Protein AF-0000000086744923 (afdb_homodimer)

Secondary structure (DSSP, 8-state):
--TTHHHHHHHHHHHHHHHHHS-HHHHHHHHHHHHHHHHHH---TTT-TT-SHHHHHHHHHHHHHHHTTS--THHHHHHHHHHHHHHHHTT--EEEEEEEEEETTEEEEEEEEEEEEETTEEEEE-GGG---TTPEEEEEE-HHHHHHHHHHH-/--TTHHHHHHHHHHHHHHHHHS-HHHHHHHHHHHHHHHHHH---GGG-TT-SHHHHHHHHHHHHHHHGGG--THHHHHHHHHHHHHHHHTT--EEEEEEEEEETTEEEEEEEEEEEEETTEEEEE-GGG---TTPEEEEEE-HHHHHHHHHHH-

Nearest PDB structures (foldseek):
  3isr-assembly1_B  TM=6.456E-01  e=2.181E-01  Cytophaga hutchinsonii ATCC 33406
  7zcw-assembly1_C  TM=5.290E-01  e=2.880E-01  Homo sapiens
  6j8o-assembly1_B  TM=5.051E-01  e=2.577E-01  Homo sapiens
  8p19-assembly1_A  TM=3.754E-01  e=3.524E+00  Homo sapiens
  8iq9-assembly1_B  TM=2.848E-01  e=4.402E+00  Klebsiella phage VLC6

Foldseek 3Di:
DPPCLVVLQVQLVVLLVLVVVDPLLVSLLVVLVVCVVCLVVDQCLVVDPPLDLVVLLVSLVSQCVVCVVPNPLSSQSSSQSSSCVVCSSNPWWKKKWWWWADDPNDIRIGIWIWTPHDPPDTDIRGRPPDDCPGTDTDDIDTSVVSNVVVVVVD/DPPCLVVLQVQLVVLLVLVVVDPLLVSLLVVLVVCVVCLVVDQCLVVDPPLDLVVLLVSLVSQCVVCVVPNDLSSQSSSQSSSCVVCSSNPWWKKKWWWWADDPNDIRIGIWMWTPHDPPDTDIRGRPPDDCVGTDTDDIDTSVVSNVVVVVVD

InterPro domains:
  IPR032708 Microcin J25-processing protein McjB, C-terminal [PF13471] (48-119)
  IPR053521 Microcin J25-processing enzyme [NF033537] (55-117)

Radius of gyration: 19.86 Å; Cα contacts (8 Å, |Δi|>4): 449; chains: 2; bounding box: 43×62×48 Å

pLDDT: mean 86.99, std 13.65, range [45.12, 98.19]

Sequence (308 aa):
MKSNNAYIFLIHSLVRAILLEKPIKDAYLSIFKSIYPCTVRWNFSDATKHIDQSYFQEICDFIYQADSSEITSASCYSASIVVQLLASLHGIPSDMVIGIKKQDEKIVGHAWIELCSNKFKTKIINPGHVDLSGYSPLQRMNPDTAISEWATSIMKSNNAYIFLIHSLVRAILLEKPIKDAYLSIFKSIYPCTVRWNFSDATKHIDQSYFQEICDFIYQADSSEITSASCYSASIVVQLLASLHGIPSDMVIGIKKQDEKIVGHAWIELCSNKFKTKIINPGHVDLSGYSPLQRMNPDTAISEWATSI

Organism: NCBI:txid471575

Solvent-accessible surface area (backbone atoms only — not comparable to full-atom values): 17067 Å² total; per-residue (Å²): 124,65,88,56,48,68,55,50,51,50,43,38,25,52,46,43,46,44,47,74,75,35,59,67,71,58,27,51,44,50,54,49,60,40,44,50,77,44,49,74,69,44,75,44,50,77,66,46,94,64,76,45,70,68,46,47,38,48,51,20,49,50,51,46,62,72,38,47,91,58,76,53,84,65,49,25,52,31,35,35,51,50,45,50,52,55,30,48,43,42,72,42,52,52,33,39,36,35,24,39,28,82,51,98,93,35,80,46,75,48,30,29,30,38,34,54,74,51,104,80,51,76,45,75,38,53,42,81,68,62,77,64,78,72,47,42,78,73,46,75,47,36,68,67,59,50,51,51,57,50,62,69,69,104,126,63,89,55,48,67,54,51,51,48,43,39,25,52,46,42,45,46,47,73,76,34,59,66,70,60,27,51,42,51,55,49,59,41,43,49,78,44,48,73,71,42,76,44,49,76,63,45,94,66,77,46,70,68,46,47,39,49,51,20,50,49,51,49,61,73,37,45,91,60,72,51,83,64,51,25,51,31,36,35,50,49,44,49,52,54,31,48,43,43,71,43,52,54,34,40,36,34,23,38,28,84,52,98,92,37,80,44,72,48,31,29,31,39,33,55,76,52,103,82,52,78,46,75,38,55,42,82,68,63,77,64,77,72,47,41,80,74,46,76,47,36,66,68,58,50,49,52,56,50,61,69,70,104

Structure (mmCIF, N/CA/C/O backbone):
data_AF-0000000086744923-model_v1
#
loop_
_entity.id
_entity.type
_entity.pdbx_description
1 polymer 'Microcin J25-processing protein McjB C-terminal domain-containing protein'
#
loop_
_atom_site.group_PDB
_atom_site.id
_atom_site.type_symbol
_atom_site.label_atom_id
_atom_site.label_alt_id
_atom_site.label_comp_id
_atom_site.label_asym_id
_atom_site.label_entity_id
_atom_site.label_seq_id
_atom_site.pdbx_PDB_ins_code
_atom_site.Cartn_x
_atom_site.Cartn_y
_atom_site.Cartn_z
_atom_site.occupancy
_atom_site.B_iso_or_equiv
_atom_site.auth_seq_id
_atom_site.auth_comp_id
_atom_site.auth_asym_id
_atom_site.auth_atom_id
_atom_site.pdbx_PDB_model_num
ATOM 1 N N . MET A 1 1 ? -7.312 10.953 -16.375 1 46.59 1 MET A N 1
ATOM 2 C CA . MET A 1 1 ? -6.738 10.461 -15.117 1 46.59 1 MET A CA 1
ATOM 3 C C . MET A 1 1 ? -5.219 10.406 -15.203 1 46.59 1 MET A C 1
ATOM 5 O O . MET A 1 1 ? -4.664 10 -16.234 1 46.59 1 MET A O 1
ATOM 9 N N . LYS A 1 2 ? -4.59 11.133 -14.172 1 64.31 2 LYS A N 1
ATOM 10 C CA . LYS A 1 2 ? -3.131 11.203 -14.203 1 64.31 2 LYS A CA 1
ATOM 11 C C . LYS A 1 2 ? -2.506 9.82 -14.109 1 64.31 2 LYS A C 1
ATOM 13 O O . LYS A 1 2 ? -3.096 8.898 -13.531 1 64.31 2 LYS A O 1
ATOM 18 N N . SER A 1 3 ? -1.443 9.672 -14.797 1 70.75 3 SER A N 1
ATOM 19 C CA . SER A 1 3 ? -0.707 8.422 -14.977 1 70.75 3 SER A CA 1
ATOM 20 C C . SER A 1 3 ? -0.43 7.746 -13.641 1 70.75 3 SER A C 1
ATOM 22 O O . SER A 1 3 ? -0.372 6.52 -13.555 1 70.75 3 SER A O 1
ATOM 24 N N . ASN A 1 4 ? -0.646 8.5 -12.469 1 88.12 4 ASN A N 1
ATOM 25 C CA . ASN A 1 4 ? -0.238 7.914 -11.195 1 88.12 4 ASN A CA 1
ATOM 26 C C . ASN A 1 4 ? -1.441 7.598 -10.312 1 88.12 4 ASN A C 1
ATOM 28 O O . ASN A 1 4 ? -1.283 7.098 -9.203 1 88.12 4 ASN A O 1
ATOM 32 N N . ASN A 1 5 ? -2.613 7.762 -10.836 1 88.5 5 ASN A N 1
ATOM 33 C CA . ASN A 1 5 ? -3.814 7.656 -10.008 1 88.5 5 ASN A CA 1
ATOM 34 C C . ASN A 1 5 ? -4.043 6.223 -9.531 1 88.5 5 ASN A C 1
ATOM 36 O O . ASN A 1 5 ? -4.449 6.004 -8.391 1 88.5 5 ASN A O 1
ATOM 40 N N . ALA A 1 6 ? -3.766 5.316 -10.406 1 89.25 6 ALA A N 1
ATOM 41 C CA . ALA A 1 6 ? -3.957 3.916 -10.023 1 89.25 6 ALA A CA 1
ATOM 42 C C . ALA A 1 6 ? -3.053 3.537 -8.859 1 89.25 6 ALA A C 1
ATOM 44 O O . ALA A 1 6 ? -3.49 2.861 -7.922 1 89.25 6 ALA A O 1
ATOM 45 N N . TYR A 1 7 ? -1.824 4.008 -8.891 1 92.62 7 TYR A N 1
ATOM 46 C CA . TYR A 1 7 ? -0.875 3.707 -7.824 1 92.62 7 TYR A CA 1
ATOM 47 C C . TYR A 1 7 ? -1.284 4.383 -6.523 1 92.62 7 TYR A C 1
ATOM 49 O O . TYR A 1 7 ? -1.226 3.773 -5.453 1 92.62 7 TYR A O 1
ATOM 57 N N . ILE A 1 8 ? -1.681 5.609 -6.652 1 92.88 8 ILE A N 1
ATOM 58 C CA . ILE A 1 8 ? -2.109 6.359 -5.477 1 92.88 8 ILE A CA 1
ATOM 59 C C . ILE A 1 8 ? -3.32 5.68 -4.844 1 92.88 8 ILE A C 1
ATOM 61 O O . ILE A 1 8 ? -3.41 5.574 -3.617 1 92.88 8 ILE A O 1
ATOM 65 N N . PHE A 1 9 ? -4.191 5.27 -5.652 1 92.12 9 PHE A N 1
ATOM 66 C CA . PHE A 1 9 ? -5.375 4.566 -5.164 1 92.12 9 PHE A CA 1
ATOM 67 C C . PHE A 1 9 ? -4.98 3.312 -4.395 1 92.12 9 PHE A C 1
ATOM 69 O O . PHE A 1 9 ? -5.52 3.043 -3.32 1 92.12 9 PHE A O 1
ATOM 76 N N . LEU A 1 10 ? -4.047 2.557 -4.934 1 94.19 10 LEU A N 1
ATOM 77 C CA . LEU A 1 10 ? -3.609 1.334 -4.27 1 94.19 10 LEU A CA 1
ATOM 78 C C . LEU A 1 10 ? -2.949 1.647 -2.932 1 94.19 10 LEU A C 1
ATOM 80 O O . LEU A 1 10 ? -3.236 0.996 -1.926 1 94.19 10 LEU A O 1
ATOM 84 N N . ILE A 1 11 ? -2.096 2.639 -2.922 1 96.12 11 ILE A N 1
ATOM 85 C CA . ILE A 1 11 ? -1.426 3.018 -1.684 1 96.12 11 ILE A CA 1
ATOM 86 C C . ILE A 1 11 ? -2.463 3.453 -0.649 1 96.12 11 ILE A C 1
ATOM 88 O O . ILE A 1 11 ? -2.42 3.018 0.503 1 96.12 11 ILE A O 1
ATOM 92 N N . HIS A 1 12 ? -3.43 4.25 -1.076 1 94.56 12 HIS A N 1
ATOM 93 C CA . HIS A 1 12 ? -4.512 4.707 -0.212 1 94.56 12 HIS A CA 1
ATOM 94 C C . HIS A 1 12 ? -5.293 3.531 0.363 1 94.56 12 HIS A C 1
ATOM 96 O O . HIS A 1 12 ? -5.551 3.48 1.568 1 94.56 12 HIS A O 1
ATOM 102 N N . SER A 1 13 ? -5.609 2.604 -0.458 1 93.56 13 SER A N 1
ATOM 103 C CA . SER A 1 13 ? -6.418 1.458 -0.047 1 93.56 13 SER A CA 1
ATOM 104 C C . SER A 1 13 ? -5.668 0.587 0.957 1 93.56 13 SER A C 1
ATOM 106 O O . SER A 1 13 ? -6.25 0.12 1.938 1 93.56 13 SER A O 1
ATOM 108 N N . LEU A 1 14 ? -4.395 0.398 0.678 1 95.88 14 LEU A N 1
ATOM 109 C CA . LEU A 1 14 ? -3.594 -0.419 1.581 1 95.88 14 LEU A CA 1
ATOM 110 C C . LEU A 1 14 ? -3.404 0.278 2.924 1 95.88 14 LEU A C 1
ATOM 112 O O . LEU A 1 14 ? -3.477 -0.361 3.975 1 95.88 14 LEU A O 1
ATOM 116 N N . VAL A 1 15 ? -3.182 1.569 2.908 1 96.62 15 VAL A N 1
ATOM 117 C CA . VAL A 1 15 ? -3.078 2.35 4.137 1 96.62 15 VAL A CA 1
ATOM 118 C C . VAL A 1 15 ? -4.383 2.25 4.926 1 96.62 15 VAL A C 1
ATOM 120 O O . VAL A 1 15 ? -4.367 2.016 6.133 1 96.62 15 VAL A O 1
ATOM 123 N N . ARG A 1 16 ? -5.465 2.352 4.262 1 93.19 16 ARG A N 1
ATOM 124 C CA . ARG A 1 16 ? -6.762 2.244 4.918 1 93.19 16 ARG A CA 1
ATOM 125 C C . ARG A 1 16 ? -6.945 0.87 5.555 1 93.19 16 ARG A C 1
ATOM 127 O O . ARG A 1 16 ? -7.488 0.756 6.652 1 93.19 16 ARG A O 1
ATOM 134 N N . ALA A 1 17 ? -6.52 -0.108 4.863 1 94.19 17 ALA A N 1
ATOM 135 C CA . ALA A 1 17 ? -6.637 -1.464 5.395 1 94.19 17 ALA A CA 1
ATOM 136 C C . ALA A 1 17 ? -5.879 -1.602 6.711 1 94.19 17 ALA A C 1
ATOM 138 O O . ALA A 1 17 ? -6.363 -2.242 7.648 1 94.19 17 ALA A O 1
ATOM 139 N N . ILE A 1 18 ? -4.711 -1.021 6.773 1 96.38 18 ILE A N 1
ATOM 140 C CA . ILE A 1 18 ? -3.893 -1.093 7.98 1 96.38 18 ILE A CA 1
ATOM 141 C C . ILE A 1 18 ? -4.535 -0.265 9.086 1 96.38 18 ILE A C 1
ATOM 143 O O . ILE A 1 18 ? -4.613 -0.708 10.234 1 96.38 18 ILE A O 1
ATOM 147 N N . LEU A 1 19 ? -5.074 0.893 8.75 1 94.81 19 LEU A N 1
ATOM 148 C CA . LEU A 1 19 ? -5.691 1.795 9.719 1 94.81 19 LEU A CA 1
ATOM 149 C C . LEU A 1 19 ? -6.949 1.177 10.32 1 94.81 19 LEU A C 1
ATOM 151 O O . LEU A 1 19 ? -7.293 1.444 11.469 1 94.81 19 LEU A O 1
ATOM 155 N N . LEU A 1 20 ? -7.598 0.35 9.57 1 93 20 LEU A N 1
ATOM 156 C CA . LEU A 1 20 ? -8.844 -0.255 10.023 1 93 20 LEU A CA 1
ATOM 157 C C . LEU A 1 20 ? -8.578 -1.354 11.047 1 93 20 LEU A C 1
ATOM 159 O O . LEU A 1 20 ? -9.453 -1.695 11.844 1 93 20 LEU A O 1
ATOM 163 N N . GLU A 1 21 ? -7.387 -1.837 11.156 1 93.38 21 GLU A N 1
ATOM 164 C CA . GLU A 1 21 ? -7.105 -3.012 11.977 1 93.38 21 GLU A CA 1
ATOM 165 C C . GLU A 1 21 ? -6.289 -2.641 13.211 1 93.38 21 GLU A C 1
ATOM 167 O O . GLU A 1 21 ? -6.062 -3.479 14.086 1 93.38 21 GLU A O 1
ATOM 172 N N . LYS A 1 22 ? -5.793 -1.417 13.266 1 95.06 22 LYS A N 1
ATOM 173 C CA . LYS A 1 22 ? -4.902 -0.99 14.344 1 95.06 22 LYS A CA 1
ATOM 174 C C . LYS A 1 22 ? -5.238 0.427 14.805 1 95.06 22 LYS A C 1
ATOM 176 O O . LYS A 1 22 ? -5.727 1.24 14.016 1 95.06 22 LYS A O 1
ATOM 181 N N . PRO A 1 23 ? -4.938 0.693 16.109 1 95.81 23 PRO A N 1
ATOM 182 C CA . PRO A 1 23 ? -4.941 2.105 16.484 1 95.81 23 PRO A CA 1
ATOM 183 C C . PRO A 1 23 ? -3.963 2.945 15.672 1 95.81 23 PRO A C 1
ATOM 185 O O . PRO A 1 23 ? -2.951 2.428 15.188 1 95.81 23 PRO A O 1
ATOM 188 N N . ILE A 1 24 ? -4.215 4.199 15.562 1 95.56 24 ILE A N 1
ATOM 189 C CA . ILE A 1 24 ? -3.523 5.086 14.633 1 95.56 24 ILE A CA 1
ATOM 190 C C . ILE A 1 24 ? -2.023 5.066 14.922 1 95.56 24 ILE A C 1
ATOM 192 O O . ILE A 1 24 ? -1.208 5.035 13.992 1 95.56 24 ILE A O 1
ATOM 196 N N . LYS A 1 25 ? -1.592 5.051 16.172 1 95.69 25 LYS A N 1
ATOM 197 C CA . LYS A 1 25 ? -0.17 5.07 16.5 1 95.69 25 LYS A CA 1
ATOM 198 C C . LYS A 1 25 ? 0.521 3.791 16.047 1 95.69 25 LYS A C 1
ATOM 200 O O . LYS A 1 25 ? 1.616 3.842 15.477 1 95.69 25 LYS A O 1
ATOM 205 N N . ASP A 1 26 ? -0.154 2.658 16.25 1 96.94 26 ASP A N 1
ATOM 206 C CA . ASP A 1 26 ? 0.406 1.374 15.836 1 96.94 26 ASP A CA 1
ATOM 207 C C . ASP A 1 26 ? 0.417 1.242 14.312 1 96.94 26 ASP A C 1
ATOM 209 O O . ASP A 1 26 ? 1.379 0.729 13.734 1 96.94 26 ASP A O 1
ATOM 213 N N . ALA A 1 27 ? -0.644 1.673 13.695 1 97.31 27 ALA A N 1
ATOM 214 C CA . ALA A 1 27 ? -0.725 1.646 12.234 1 97.31 27 ALA A CA 1
ATOM 215 C C . ALA A 1 27 ? 0.375 2.498 11.609 1 97.31 27 ALA A C 1
ATOM 217 O O . ALA A 1 27 ? 1.067 2.053 10.688 1 97.31 27 ALA A O 1
ATOM 218 N N . TYR A 1 28 ? 0.514 3.697 12.141 1 97.5 28 TYR A N 1
ATOM 219 C CA . TYR A 1 28 ? 1.529 4.637 11.68 1 97.5 28 TYR A CA 1
ATOM 220 C C . TYR A 1 28 ? 2.922 4.023 11.766 1 97.5 28 TYR A C 1
ATOM 222 O O . TYR A 1 28 ? 3.682 4.055 10.797 1 97.5 28 TYR A O 1
ATOM 230 N N . LEU A 1 29 ? 3.223 3.428 12.859 1 96.69 29 LEU A N 1
ATOM 231 C CA . LEU A 1 29 ? 4.531 2.803 13.039 1 96.69 29 LEU A CA 1
ATOM 232 C C . LEU A 1 29 ? 4.715 1.646 12.062 1 96.69 29 LEU A C 1
ATOM 234 O O . LEU A 1 29 ? 5.77 1.52 11.438 1 96.69 29 LEU A O 1
ATOM 238 N N . SER A 1 30 ? 3.707 0.8 11.961 1 96.19 30 SER A N 1
ATOM 239 C CA . SER A 1 30 ? 3.789 -0.338 11.047 1 96.19 30 SER A CA 1
ATOM 240 C C . SER A 1 30 ? 4.051 0.117 9.617 1 96.19 30 SER A C 1
ATOM 242 O O . SER A 1 30 ? 4.887 -0.46 8.922 1 96.19 30 SER A O 1
ATOM 244 N N . ILE A 1 31 ? 3.393 1.179 9.195 1 96.81 31 ILE A N 1
ATOM 245 C CA . ILE A 1 31 ? 3.473 1.702 7.836 1 96.81 31 ILE A CA 1
ATOM 246 C C . ILE A 1 31 ? 4.867 2.275 7.586 1 96.81 31 ILE A C 1
ATOM 248 O O . ILE A 1 31 ? 5.539 1.892 6.625 1 96.81 31 ILE A O 1
ATOM 252 N N . PHE A 1 32 ? 5.32 3.049 8.422 1 95.19 32 PHE A N 1
ATOM 253 C CA . PHE A 1 32 ? 6.562 3.754 8.125 1 95.19 32 PHE A CA 1
ATOM 254 C C . PHE A 1 32 ? 7.77 2.873 8.43 1 95.19 32 PHE A C 1
ATOM 256 O O . PHE A 1 32 ? 8.828 3.031 7.82 1 95.19 32 PHE A O 1
ATOM 263 N N . LYS A 1 33 ? 7.613 1.922 9.312 1 92.75 33 LYS A N 1
ATOM 264 C CA . LYS A 1 33 ? 8.664 0.925 9.516 1 92.75 33 LYS A CA 1
ATOM 265 C C . LYS A 1 33 ? 8.891 0.106 8.25 1 92.75 33 LYS A C 1
ATOM 267 O O . LYS A 1 33 ? 10.016 -0.319 7.973 1 92.75 33 LYS A O 1
ATOM 272 N N . SER A 1 34 ? 7.871 -0.023 7.504 1 90.75 34 SER A N 1
ATOM 273 C CA . SER A 1 34 ? 7.949 -0.874 6.32 1 90.75 34 SER A CA 1
ATOM 274 C C . SER A 1 34 ? 8.75 -0.203 5.211 1 90.75 34 SER A C 1
ATOM 276 O O . SER A 1 34 ? 9.227 -0.87 4.289 1 90.75 34 SER A O 1
ATOM 278 N N . ILE A 1 35 ? 8.867 1.105 5.254 1 89.19 35 ILE A N 1
ATOM 279 C CA . ILE A 1 35 ? 9.586 1.765 4.164 1 89.19 35 ILE A CA 1
ATOM 280 C C . ILE A 1 35 ? 10.961 2.203 4.648 1 89.19 35 ILE A C 1
ATOM 282 O O . ILE A 1 35 ? 11.797 2.631 3.85 1 89.19 35 ILE A O 1
ATOM 286 N N . TYR A 1 36 ? 11.258 2.129 5.844 1 81.12 36 TYR A N 1
ATOM 287 C CA . TYR A 1 36 ? 12.453 2.715 6.445 1 81.12 36 TYR A CA 1
ATOM 288 C C . TYR A 1 36 ? 13.719 2.098 5.855 1 81.12 36 TYR A C 1
ATOM 290 O O . TYR A 1 36 ? 14.664 2.812 5.527 1 81.12 36 TYR A O 1
ATOM 298 N N . PRO A 1 37 ? 13.781 0.735 5.688 1 66.5 37 PRO A N 1
ATOM 299 C CA . PRO A 1 37 ? 15.039 0.21 5.145 1 66.5 37 PRO A CA 1
ATOM 300 C C . PRO A 1 37 ? 15.367 0.78 3.768 1 66.5 37 PRO A C 1
ATOM 302 O O . PRO A 1 37 ? 16.547 0.918 3.42 1 66.5 37 PRO A O 1
ATOM 305 N N . CYS A 1 38 ? 14.398 1.185 3.1 1 62.28 38 CYS A N 1
ATOM 306 C CA . CYS A 1 38 ? 14.609 1.55 1.703 1 62.28 38 CYS A CA 1
ATOM 307 C C . CYS A 1 38 ? 14.812 3.055 1.557 1 62.28 38 CYS A C 1
ATOM 309 O O . CYS A 1 38 ? 15.398 3.516 0.579 1 62.28 38 CYS A O 1
ATOM 311 N N . THR A 1 39 ? 14.297 3.797 2.473 1 63.66 39 THR A N 1
ATOM 312 C CA . THR A 1 39 ? 14.461 5.242 2.355 1 63.66 39 THR A CA 1
ATOM 313 C C . THR A 1 39 ? 15.938 5.629 2.408 1 63.66 39 THR A C 1
ATOM 315 O O . THR A 1 39 ? 16.328 6.684 1.901 1 63.66 39 THR A O 1
ATOM 318 N N . VAL A 1 40 ? 16.578 4.711 2.904 1 59.94 40 VAL A N 1
ATOM 319 C CA . VAL A 1 40 ? 18 4.965 3.008 1 59.94 40 VAL A CA 1
ATOM 320 C C . VAL A 1 40 ? 18.703 4.547 1.715 1 59.94 40 VAL A C 1
ATOM 322 O O . VAL A 1 40 ? 19.625 5.211 1.259 1 59.94 40 VAL A O 1
ATOM 325 N N . ARG A 1 41 ? 18.156 3.537 1.15 1 63.81 41 ARG A N 1
ATOM 326 C CA . ARG A 1 41 ? 18.812 2.951 -0.014 1 63.81 41 ARG A CA 1
ATOM 327 C C . ARG A 1 41 ? 18.359 3.639 -1.3 1 63.81 41 ARG A C 1
ATOM 329 O O . ARG A 1 41 ? 19.141 3.75 -2.252 1 63.81 41 ARG A O 1
ATOM 336 N N . TRP A 1 42 ? 17.172 3.938 -1.24 1 65.62 42 TRP A N 1
ATOM 337 C CA . TRP A 1 42 ? 16.641 4.492 -2.477 1 65.62 42 TRP A CA 1
ATOM 338 C C . TRP A 1 42 ? 16.484 6.004 -2.373 1 65.62 42 TRP A C 1
ATOM 340 O O . TRP A 1 42 ? 16.031 6.523 -1.35 1 65.62 42 TRP A O 1
ATOM 350 N N . ASN A 1 43 ? 17.297 6.59 -3.088 1 64.19 43 ASN A N 1
ATOM 351 C CA . ASN A 1 43 ? 17.141 8.031 -3.256 1 64.19 43 ASN A CA 1
ATOM 352 C C . ASN A 1 43 ? 16.219 8.359 -4.434 1 64.19 43 ASN A C 1
ATOM 354 O O . ASN A 1 43 ? 16.672 8.367 -5.582 1 64.19 43 ASN A O 1
ATOM 358 N N . PHE A 1 44 ? 14.914 8.539 -4.109 1 72.75 44 PHE A N 1
ATOM 359 C CA . PHE A 1 44 ? 13.992 8.852 -5.195 1 72.75 44 PHE A CA 1
ATOM 360 C C . PHE A 1 44 ? 13.906 10.359 -5.414 1 72.75 44 PHE A C 1
ATOM 362 O O . PHE A 1 44 ? 13 10.836 -6.094 1 72.75 44 PHE A O 1
ATOM 369 N N . SER A 1 45 ? 14.742 11.031 -4.715 1 63.06 45 SER A N 1
ATOM 370 C CA . SER A 1 45 ? 14.719 12.492 -4.773 1 63.06 45 SER A CA 1
ATOM 371 C C . SER A 1 45 ? 14.867 12.992 -6.207 1 63.06 45 SER A C 1
ATOM 373 O O . SER A 1 45 ? 14.25 13.992 -6.59 1 63.06 45 SER A O 1
ATOM 375 N N . ASP A 1 46 ? 15.5 12.258 -6.91 1 60.47 46 ASP A N 1
ATOM 376 C CA . ASP A 1 46 ? 15.805 12.703 -8.266 1 60.47 46 ASP A CA 1
ATOM 377 C C . ASP A 1 46 ? 14.656 12.383 -9.219 1 60.47 46 ASP A C 1
ATOM 379 O O . ASP A 1 46 ? 14.578 12.945 -10.312 1 60.47 46 ASP A O 1
ATOM 383 N N . ALA A 1 47 ? 13.812 11.461 -8.844 1 55 47 ALA A N 1
ATOM 384 C CA . ALA A 1 47 ? 12.852 10.93 -9.805 1 55 47 ALA A CA 1
ATOM 385 C C . ALA A 1 47 ? 11.695 11.906 -10.031 1 55 47 ALA A C 1
ATOM 387 O O . ALA A 1 47 ? 11.031 11.859 -11.07 1 55 47 ALA A O 1
ATOM 388 N N . THR A 1 48 ? 11.461 12.859 -9.055 1 56.94 48 THR A N 1
ATOM 389 C CA . THR A 1 48 ? 10.281 13.648 -9.398 1 56.94 48 THR A CA 1
ATOM 390 C C . THR A 1 48 ? 10.516 15.125 -9.109 1 56.94 48 THR A C 1
ATOM 392 O O . THR A 1 48 ? 10.625 15.531 -7.949 1 56.94 48 THR A O 1
ATOM 395 N N . LYS A 1 49 ? 10.953 15.828 -10.156 1 57.59 49 LYS A N 1
ATOM 396 C CA . LYS A 1 49 ? 11.047 17.281 -10.133 1 57.59 49 LYS A CA 1
ATOM 397 C C . LYS A 1 49 ? 9.703 17.906 -9.766 1 57.59 49 LYS A C 1
ATOM 399 O O . LYS A 1 49 ? 9.633 19.109 -9.477 1 57.59 49 LYS A O 1
ATOM 404 N N . HIS A 1 50 ? 8.703 17.062 -9.586 1 67.75 50 HIS A N 1
ATOM 405 C CA . HIS A 1 50 ? 7.391 17.688 -9.484 1 67.75 50 HIS A CA 1
ATOM 406 C C . HIS A 1 50 ? 6.691 17.281 -8.188 1 67.75 50 HIS A C 1
ATOM 408 O O . HIS A 1 50 ? 5.473 17.438 -8.062 1 67.75 50 HIS A O 1
ATOM 414 N N . ILE A 1 51 ? 7.539 16.875 -7.273 1 82.06 51 ILE A N 1
ATOM 415 C CA . ILE A 1 51 ? 6.902 16.578 -5.992 1 82.06 51 ILE A CA 1
ATOM 416 C C . ILE A 1 51 ? 6.93 17.812 -5.102 1 82.06 51 ILE A C 1
ATOM 418 O O . ILE A 1 51 ? 7.965 18.156 -4.523 1 82.06 51 ILE A O 1
ATOM 422 N N . ASP A 1 52 ? 5.855 18.562 -5.18 1 87.5 52 ASP A N 1
ATOM 423 C CA . ASP A 1 52 ? 5.711 19.781 -4.387 1 87.5 52 ASP A CA 1
ATOM 424 C C . ASP A 1 52 ? 4.352 19.828 -3.695 1 87.5 52 ASP A C 1
ATOM 426 O O . ASP A 1 52 ? 3.619 18.828 -3.688 1 87.5 52 ASP A O 1
ATOM 430 N N . GLN A 1 53 ? 4.141 20.969 -3.07 1 90.69 53 GLN A N 1
ATOM 431 C CA . GLN A 1 53 ? 2.904 21.125 -2.311 1 90.69 53 GLN A CA 1
ATOM 432 C C . GLN A 1 53 ? 1.681 20.891 -3.193 1 90.69 53 GLN A C 1
ATOM 434 O O . GLN A 1 53 ? 0.708 20.266 -2.766 1 90.69 53 GLN A O 1
ATOM 439 N N . SER A 1 54 ? 1.715 21.438 -4.387 1 92.56 54 SER A N 1
ATOM 440 C CA . SER A 1 54 ? 0.594 21.312 -5.312 1 92.56 54 SER A CA 1
ATOM 441 C C . SER A 1 54 ? 0.318 19.844 -5.645 1 92.56 54 SER A C 1
ATOM 443 O O . SER A 1 54 ? -0.838 19.422 -5.68 1 92.56 54 SER A O 1
ATOM 445 N N . TYR A 1 55 ? 1.354 19.156 -5.859 1 93.25 55 TYR A N 1
ATOM 446 C CA . TYR A 1 55 ? 1.215 17.734 -6.168 1 93.25 55 TYR A CA 1
ATOM 447 C C . TYR A 1 55 ? 0.603 16.984 -4.992 1 93.25 55 TYR A C 1
ATOM 449 O O . TYR A 1 55 ? -0.313 16.188 -5.176 1 93.25 55 TYR A O 1
ATOM 457 N N . PHE A 1 56 ? 1.026 17.234 -3.811 1 95.69 56 PHE A N 1
ATOM 458 C CA . PHE A 1 56 ? 0.519 16.562 -2.619 1 95.69 56 PHE A CA 1
ATOM 459 C C . PHE A 1 56 ? -0.956 16.875 -2.406 1 95.69 56 PHE A C 1
ATOM 461 O O . PHE A 1 56 ? -1.739 16.016 -2.029 1 95.69 56 PHE A O 1
ATOM 468 N N . GLN A 1 57 ? -1.3 18.125 -2.686 1 96.44 57 GLN A N 1
ATOM 469 C CA . GLN A 1 57 ? -2.703 18.5 -2.547 1 96.44 57 GLN A CA 1
ATOM 470 C C . GLN A 1 57 ? -3.568 17.766 -3.574 1 96.44 57 GLN A C 1
ATOM 472 O O . GLN A 1 57 ? -4.688 17.359 -3.27 1 96.44 57 GLN A O 1
ATOM 477 N N . GLU A 1 58 ? -3.047 17.656 -4.727 1 95.19 58 GLU A N 1
ATOM 478 C CA . GLU A 1 58 ? -3.758 16.922 -5.773 1 95.19 58 GLU A CA 1
ATOM 479 C C . GLU A 1 58 ? -3.998 15.477 -5.367 1 95.19 58 GLU A C 1
ATOM 481 O O . GLU A 1 58 ? -5.043 14.906 -5.684 1 95.19 58 GLU A O 1
ATOM 486 N N . ILE A 1 59 ? -3.049 14.914 -4.762 1 95.19 59 ILE A N 1
ATOM 487 C CA . ILE A 1 59 ? -3.182 13.547 -4.273 1 95.19 59 ILE A CA 1
ATOM 488 C C . ILE A 1 59 ? -4.34 13.461 -3.283 1 95.19 59 ILE A C 1
ATOM 490 O O . ILE A 1 59 ? -5.191 12.578 -3.391 1 95.19 59 ILE A O 1
ATOM 494 N N . CYS A 1 60 ? -4.359 14.367 -2.355 1 95.44 60 CYS A N 1
ATOM 495 C CA . CYS A 1 60 ? -5.453 14.406 -1.389 1 95.44 60 CYS A CA 1
ATOM 496 C C . CYS A 1 60 ? -6.797 14.562 -2.088 1 95.44 60 CYS A C 1
ATOM 498 O O . CYS A 1 60 ? -7.762 13.875 -1.753 1 95.44 60 CYS A O 1
ATOM 500 N N . ASP A 1 61 ? -6.844 15.422 -3.074 1 93.5 61 ASP A N 1
ATOM 501 C CA . ASP A 1 61 ? -8.086 15.656 -3.805 1 93.5 61 ASP A CA 1
ATOM 502 C C . ASP A 1 61 ? -8.555 14.383 -4.508 1 93.5 61 ASP A C 1
ATOM 504 O O . ASP A 1 61 ? -9.75 14.062 -4.488 1 93.5 61 ASP A O 1
ATOM 508 N N . PHE A 1 62 ? -7.707 13.734 -5.074 1 91.69 62 PHE A N 1
ATOM 509 C CA . PHE A 1 62 ? -8.031 12.492 -5.754 1 91.69 62 PHE A CA 1
ATOM 510 C C . PHE A 1 62 ? -8.562 11.453 -4.766 1 91.69 62 PHE A C 1
ATOM 512 O O . PHE A 1 62 ? -9.562 10.797 -5.031 1 91.69 62 PHE A O 1
ATOM 519 N N . ILE A 1 63 ? -7.879 11.32 -3.654 1 92.5 63 ILE A N 1
ATOM 520 C CA . ILE A 1 63 ? -8.281 10.344 -2.648 1 92.5 63 ILE A CA 1
ATOM 521 C C . ILE A 1 63 ? -9.688 10.664 -2.141 1 92.5 63 ILE A C 1
ATOM 523 O O . ILE A 1 63 ? -10.523 9.773 -2 1 92.5 63 ILE A O 1
ATOM 527 N N . TYR A 1 64 ? -9.984 11.891 -1.9 1 90.44 64 TYR A N 1
ATOM 528 C CA . TYR A 1 64 ? -11.312 12.297 -1.446 1 90.44 64 TYR A CA 1
ATOM 529 C C . TYR A 1 64 ? -12.359 12.016 -2.514 1 90.44 64 TYR A C 1
ATOM 531 O O . TYR A 1 64 ? -13.484 11.617 -2.199 1 90.44 64 TYR A O 1
ATOM 539 N N . GLN A 1 65 ? -11.992 12.266 -3.717 1 86.69 65 GLN A N 1
ATOM 540 C CA . GLN A 1 65 ? -12.906 11.961 -4.812 1 86.69 65 GLN A CA 1
ATOM 541 C C . GLN A 1 65 ? -13.188 10.461 -4.898 1 86.69 65 GLN A C 1
ATOM 543 O O . GLN A 1 65 ? -14.32 10.055 -5.152 1 86.69 65 GLN A O 1
ATOM 548 N N . ALA A 1 66 ? -12.125 9.742 -4.758 1 83.69 66 ALA A N 1
ATOM 549 C CA . ALA A 1 66 ? -12.25 8.289 -4.836 1 83.69 66 ALA A CA 1
ATOM 550 C C . ALA A 1 66 ? -13.117 7.75 -3.705 1 83.69 66 ALA A C 1
ATOM 552 O O . ALA A 1 66 ? -13.812 6.742 -3.873 1 83.69 66 ALA A O 1
ATOM 553 N N . ASP A 1 67 ? -13.133 8.367 -2.492 1 82.19 67 ASP A N 1
ATOM 554 C CA . ASP A 1 67 ? -13.859 7.906 -1.312 1 82.19 67 ASP A CA 1
ATOM 555 C C . ASP A 1 67 ? -15.281 8.469 -1.283 1 82.19 67 ASP A C 1
ATOM 557 O O . ASP A 1 67 ? -16.125 8.008 -0.507 1 82.19 67 ASP A O 1
ATOM 561 N N . SER A 1 68 ? -15.516 9.703 -1.697 1 65.31 68 SER A N 1
ATOM 562 C CA . SER A 1 68 ? -16.734 10.5 -1.546 1 65.31 68 SER A CA 1
ATOM 563 C C . SER A 1 68 ? -17.984 9.633 -1.614 1 65.31 68 SER A C 1
ATOM 565 O O . SER A 1 68 ? -19.016 9.969 -1.029 1 65.31 68 SER A O 1
ATOM 567 N N . SER A 1 69 ? -17.953 8.609 -2.373 1 55.06 69 SER A N 1
ATOM 568 C CA . SER A 1 69 ? -19.297 8.062 -2.207 1 55.06 69 SER A CA 1
ATOM 569 C C . SER A 1 69 ? -19.562 7.699 -0.753 1 55.06 69 SER A C 1
ATOM 571 O O . SER A 1 69 ? -20.719 7.691 -0.315 1 55.06 69 SER A O 1
ATOM 573 N N . GLU A 1 70 ? -18.547 7.352 -0.04 1 48.06 70 GLU A N 1
ATOM 574 C CA . GLU A 1 70 ? -18.656 7.074 1.389 1 48.06 70 GLU A CA 1
ATOM 575 C C . GLU A 1 70 ? -17.859 8.086 2.209 1 48.06 70 GLU A C 1
ATOM 577 O O . GLU A 1 70 ? -16.625 8.102 2.152 1 48.06 70 GLU A O 1
ATOM 582 N N . ILE A 1 71 ? -18.266 9.383 2.4 1 45.91 71 ILE A N 1
ATOM 583 C CA . ILE A 1 71 ? -17.688 10.516 3.107 1 45.91 71 ILE A CA 1
ATOM 584 C C . ILE A 1 71 ? -17.078 10.047 4.43 1 45.91 71 ILE A C 1
ATOM 586 O O . ILE A 1 71 ? -17.781 9.945 5.438 1 45.91 71 ILE A O 1
ATOM 590 N N . THR A 1 72 ? -16.453 9 4.664 1 49.03 72 THR A N 1
ATOM 591 C CA . THR A 1 72 ? -16.047 8.695 6.031 1 49.03 72 THR A CA 1
ATOM 592 C C . THR A 1 72 ? -14.812 9.508 6.426 1 49.03 72 THR A C 1
ATOM 594 O O . THR A 1 72 ? -14.008 9.875 5.566 1 49.03 72 THR A O 1
ATOM 597 N N . SER A 1 73 ? -14.914 10.492 7.504 1 52.66 73 SER A N 1
ATOM 598 C CA . SER A 1 73 ? -13.859 11.117 8.289 1 52.66 73 SER A CA 1
ATOM 599 C C . SER A 1 73 ? -12.555 10.336 8.18 1 52.66 73 SER A C 1
ATOM 601 O O . SER A 1 73 ? -11.469 10.922 8.242 1 52.66 73 SER A O 1
ATOM 603 N N . ALA A 1 74 ? -12.578 9.273 7.598 1 64.25 74 ALA A N 1
ATOM 604 C CA . ALA A 1 74 ? -11.461 8.336 7.664 1 64.25 74 ALA A CA 1
ATOM 605 C C . ALA A 1 74 ? -10.516 8.516 6.48 1 64.25 74 ALA A C 1
ATOM 607 O O . ALA A 1 74 ? -9.344 8.141 6.543 1 64.25 74 ALA A O 1
ATOM 608 N N . SER A 1 75 ? -10.836 9.539 5.621 1 88.06 75 SER A N 1
ATOM 609 C CA . SER A 1 75 ? -10 9.688 4.438 1 88.06 75 SER A CA 1
ATOM 610 C C . SER A 1 75 ? -8.859 10.672 4.684 1 88.06 75 SER A C 1
ATOM 612 O O . SER A 1 75 ? -7.828 10.609 4.012 1 88.06 75 SER A O 1
ATOM 614 N N . CYS A 1 76 ? -9.102 11.555 5.738 1 95.12 76 CYS A N 1
ATOM 615 C CA . CYS A 1 76 ? -8.055 12.539 6 1 95.12 76 CYS A CA 1
ATOM 616 C C . CYS A 1 76 ? -6.805 11.875 6.551 1 95.12 76 CYS A C 1
ATOM 618 O O . CYS A 1 76 ? -5.684 12.281 6.234 1 95.12 76 CYS A O 1
ATOM 620 N N . TYR A 1 77 ? -7.031 10.836 7.367 1 94.88 77 TYR A N 1
ATOM 621 C CA . TYR A 1 77 ? -5.891 10.117 7.926 1 94.88 77 TYR A CA 1
ATOM 622 C C . TYR A 1 77 ? -5.113 9.391 6.836 1 94.88 77 TYR A C 1
ATOM 624 O O . TYR A 1 77 ? -3.896 9.547 6.719 1 94.88 77 TYR A O 1
ATOM 632 N N . SER A 1 78 ? -5.871 8.68 6.039 1 95.88 78 SER A N 1
ATOM 633 C CA . SER A 1 78 ? -5.219 7.914 4.984 1 95.88 78 SER A CA 1
ATOM 634 C C . SER A 1 78 ? -4.543 8.836 3.969 1 95.88 78 SER A C 1
ATOM 636 O O . SER A 1 78 ? -3.402 8.594 3.57 1 95.88 78 SER A O 1
ATOM 638 N N . ALA A 1 79 ? -5.246 9.883 3.625 1 97 79 ALA A N 1
ATOM 639 C CA . ALA A 1 79 ? -4.672 10.828 2.668 1 97 79 ALA A CA 1
ATOM 640 C C . ALA A 1 79 ? -3.395 11.453 3.217 1 97 79 ALA A C 1
ATOM 642 O O . ALA A 1 79 ? -2.4 11.586 2.498 1 97 79 ALA A O 1
ATOM 643 N N . SER A 1 80 ? -3.426 11.836 4.445 1 98.06 80 SER A N 1
ATOM 644 C CA . SER A 1 80 ? -2.26 12.438 5.082 1 98.06 80 SER A CA 1
ATOM 645 C C . SER A 1 80 ? -1.087 11.461 5.129 1 98.06 80 SER A C 1
ATOM 647 O O . SER A 1 80 ? 0.046 11.828 4.812 1 98.06 80 SER A O 1
ATOM 649 N N . ILE A 1 81 ? -1.386 10.258 5.418 1 98.19 81 ILE A N 1
ATOM 650 C CA . ILE A 1 81 ? -0.334 9.25 5.516 1 98.19 81 ILE A CA 1
ATOM 651 C C . ILE A 1 81 ? 0.243 8.969 4.129 1 98.19 81 ILE A C 1
ATOM 653 O O . ILE A 1 81 ? 1.458 8.828 3.973 1 98.19 81 ILE A O 1
ATOM 657 N N . VAL A 1 82 ? -0.563 8.898 3.137 1 97.56 82 VAL A N 1
ATOM 658 C CA . VAL A 1 82 ? -0.096 8.688 1.771 1 97.56 82 VAL A CA 1
ATOM 659 C C . VAL A 1 82 ? 0.852 9.82 1.373 1 97.56 82 VAL A C 1
ATOM 661 O O . VAL A 1 82 ? 1.932 9.57 0.832 1 97.56 82 VAL A O 1
ATOM 664 N N . VAL A 1 83 ? 0.455 11.039 1.653 1 97.06 83 VAL A N 1
ATOM 665 C CA . VAL A 1 83 ? 1.286 12.203 1.354 1 97.06 83 VAL A CA 1
ATOM 666 C C . VAL A 1 83 ? 2.619 12.086 2.09 1 97.06 83 VAL A C 1
ATOM 668 O O . VAL A 1 83 ? 3.682 12.297 1.501 1 97.06 83 VAL A O 1
ATOM 671 N N . GLN A 1 84 ? 2.564 11.75 3.295 1 96.44 84 GLN A N 1
ATOM 672 C CA . GLN A 1 84 ? 3.787 11.688 4.09 1 96.44 84 GLN A CA 1
ATOM 673 C C . GLN A 1 84 ? 4.688 10.547 3.619 1 96.44 84 GLN A C 1
ATOM 675 O O . GLN A 1 84 ? 5.914 10.664 3.66 1 96.44 84 GLN A O 1
ATOM 680 N N . LEU A 1 85 ? 4.121 9.438 3.209 1 95.62 85 LEU A N 1
ATOM 681 C CA . LEU A 1 85 ? 4.902 8.352 2.627 1 95.62 85 LEU A CA 1
ATOM 682 C C . LEU A 1 85 ? 5.691 8.836 1.415 1 95.62 85 LEU A C 1
ATOM 684 O O . LEU A 1 85 ? 6.898 8.602 1.325 1 95.62 85 LEU A O 1
ATOM 688 N N . LEU A 1 86 ? 4.992 9.484 0.553 1 93.06 86 LEU A N 1
ATOM 689 C CA . LEU A 1 86 ? 5.641 9.992 -0.656 1 93.06 86 LEU A CA 1
ATOM 690 C C . LEU A 1 86 ? 6.688 11.039 -0.315 1 93.06 86 LEU A C 1
ATOM 692 O O . LEU A 1 86 ? 7.781 11.047 -0.887 1 93.06 86 LEU A O 1
ATOM 696 N N . ALA A 1 87 ? 6.328 11.93 0.576 1 91.19 87 ALA A N 1
ATOM 697 C CA . ALA A 1 87 ? 7.285 12.945 1.01 1 91.19 87 ALA A CA 1
ATOM 698 C C . ALA A 1 87 ? 8.547 12.305 1.586 1 91.19 87 ALA A C 1
ATOM 700 O O . ALA A 1 87 ? 9.664 12.711 1.256 1 91.19 87 ALA A O 1
ATOM 701 N N . SER A 1 88 ? 8.375 11.289 2.42 1 90.69 88 SER A N 1
ATOM 702 C CA . SER A 1 88 ? 9.492 10.594 3.055 1 90.69 88 SER A CA 1
ATOM 703 C C . SER A 1 88 ? 10.398 9.945 2.018 1 90.69 88 SER A C 1
ATOM 705 O O . SER A 1 88 ? 11.625 10.047 2.105 1 90.69 88 SER A O 1
ATOM 707 N N . LEU A 1 89 ? 9.875 9.336 1.05 1 88.06 89 LEU A N 1
ATOM 708 C CA . LEU A 1 89 ? 10.648 8.656 0.018 1 88.06 89 LEU A CA 1
ATOM 709 C C . LEU A 1 89 ? 11.477 9.656 -0.781 1 88.06 89 LEU A C 1
ATOM 711 O O . LEU A 1 89 ? 12.531 9.297 -1.325 1 88.06 89 LEU A O 1
ATOM 715 N N . HIS A 1 90 ? 10.977 10.812 -0.809 1 86.69 90 HIS A N 1
ATOM 716 C CA . HIS A 1 90 ? 11.672 11.82 -1.601 1 86.69 90 HIS A CA 1
ATOM 717 C C . HIS A 1 90 ? 12.508 12.742 -0.713 1 86.69 90 HIS A C 1
ATOM 719 O O . HIS A 1 90 ? 12.961 13.797 -1.159 1 86.69 90 HIS A O 1
ATOM 725 N N . GLY A 1 91 ? 12.594 12.414 0.587 1 84.94 91 GLY A N 1
ATOM 726 C CA . GLY A 1 91 ? 13.469 13.133 1.499 1 84.94 91 GLY A CA 1
ATOM 727 C C . GLY A 1 91 ? 12.891 14.453 1.959 1 84.94 91 GLY A C 1
ATOM 728 O O . GLY A 1 91 ? 13.633 15.383 2.291 1 84.94 91 GLY A O 1
ATOM 729 N N . ILE A 1 92 ? 11.641 14.625 1.841 1 88.12 92 ILE A N 1
ATOM 730 C CA . ILE A 1 92 ? 10.977 15.852 2.281 1 88.12 92 ILE A CA 1
ATOM 731 C C . ILE A 1 92 ? 10.422 15.656 3.691 1 88.12 92 ILE A C 1
ATOM 733 O O . ILE A 1 92 ? 9.445 14.93 3.889 1 88.12 92 ILE A O 1
ATOM 737 N N . PRO A 1 93 ? 10.984 16.328 4.672 1 90.75 93 PRO A N 1
ATOM 738 C CA . PRO A 1 93 ? 10.5 16.172 6.047 1 90.75 93 PRO A CA 1
ATOM 739 C C . PRO A 1 93 ? 9.094 16.75 6.234 1 90.75 93 PRO A C 1
ATOM 741 O O . PRO A 1 93 ? 8.75 17.766 5.633 1 90.75 93 PRO A O 1
ATOM 744 N N . SER A 1 94 ? 8.305 16.031 7.055 1 94.69 94 SER A N 1
ATOM 745 C CA . SER A 1 94 ? 6.934 16.484 7.285 1 94.69 94 SER A CA 1
ATOM 746 C C . SER A 1 94 ? 6.406 15.969 8.625 1 94.69 94 SER A C 1
ATOM 748 O O . SER A 1 94 ? 6.922 14.992 9.172 1 94.69 94 SER A O 1
ATOM 750 N N . ASP A 1 95 ? 5.41 16.672 9.133 1 96.88 95 ASP A N 1
ATOM 751 C CA . ASP A 1 95 ? 4.637 16.25 10.297 1 96.88 95 ASP A CA 1
ATOM 752 C C . ASP A 1 95 ? 3.17 16.031 9.93 1 96.88 95 ASP A C 1
ATOM 754 O O . ASP A 1 95 ? 2.574 16.844 9.219 1 96.88 95 ASP A O 1
ATOM 758 N N . MET A 1 96 ? 2.707 14.906 10.328 1 97.94 96 MET A N 1
ATOM 759 C CA . MET A 1 96 ? 1.256 14.75 10.305 1 97.94 96 MET A CA 1
ATOM 760 C C . MET A 1 96 ? 0.627 15.297 11.578 1 97.94 96 MET A C 1
ATOM 762 O O . MET A 1 96 ? 0.958 14.852 1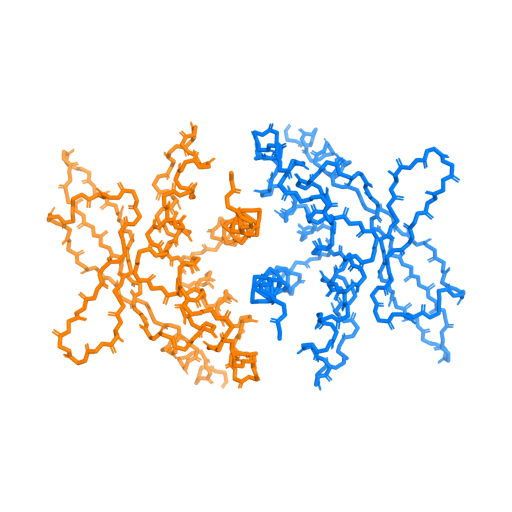2.68 1 97.94 96 MET A O 1
ATOM 766 N N . VAL A 1 97 ? -0.287 16.203 11.445 1 97.69 97 VAL A N 1
ATOM 767 C CA . VAL A 1 97 ? -0.944 16.828 12.586 1 97.69 97 VAL A CA 1
ATOM 768 C C . VAL A 1 97 ? -2.357 16.266 12.742 1 97.69 97 VAL A C 1
ATOM 770 O O . VAL A 1 97 ? -3.107 16.188 11.766 1 97.69 97 VAL A O 1
ATOM 773 N N . ILE A 1 98 ? -2.676 15.828 13.906 1 97.31 98 ILE A N 1
ATOM 774 C CA . ILE A 1 98 ? -4.035 15.445 14.273 1 97.31 98 ILE A CA 1
ATOM 775 C C . ILE A 1 98 ? -4.652 16.516 15.172 1 97.31 98 ILE A C 1
ATOM 777 O O . ILE A 1 98 ? -4.125 16.797 16.25 1 97.31 98 ILE A O 1
ATOM 781 N N . GLY A 1 99 ? -5.688 17.062 14.695 1 96.62 99 GLY A N 1
ATOM 782 C CA . GLY A 1 99 ? -6.375 18.109 15.453 1 96.62 99 GLY A CA 1
ATOM 783 C C . GLY A 1 99 ? -7.84 17.797 15.703 1 96.62 99 GLY A C 1
ATOM 784 O O . GLY A 1 99 ? -8.422 16.938 15.023 1 96.62 99 GLY A O 1
ATOM 785 N N . ILE A 1 100 ? -8.352 18.469 16.734 1 96.19 100 ILE A N 1
ATOM 786 C CA . ILE A 1 100 ? -9.766 18.312 17.062 1 96.19 100 ILE A CA 1
ATOM 787 C C . ILE A 1 100 ? -10.445 19.672 17.141 1 96.19 100 ILE A C 1
ATOM 789 O O . ILE A 1 100 ? -9.789 20.688 17.375 1 96.19 100 ILE A O 1
ATOM 793 N N . LYS A 1 101 ? -11.625 19.672 16.906 1 95.44 101 LYS A N 1
ATOM 794 C CA . LYS A 1 101 ? -12.477 20.859 17 1 95.44 101 LYS A CA 1
ATOM 795 C C . LYS A 1 101 ? -13.836 20.516 17.594 1 95.44 101 LYS A C 1
ATOM 797 O O . LYS A 1 101 ? -14.383 19.438 17.328 1 95.44 101 LYS A O 1
ATOM 802 N N . LYS A 1 102 ? -14.305 21.328 18.484 1 92.12 102 LYS A N 1
ATOM 803 C CA . LYS A 1 102 ? -15.672 21.188 18.984 1 92.12 102 LYS A CA 1
ATOM 804 C C . LYS A 1 102 ? -16.688 21.75 18 1 92.12 102 LYS A C 1
ATOM 806 O O . LYS A 1 102 ? -16.547 22.875 17.547 1 92.12 102 LYS A O 1
ATOM 811 N N . GLN A 1 103 ? -17.562 20.906 17.516 1 89.38 103 GLN A N 1
ATOM 812 C CA . GLN A 1 103 ? -18.656 21.312 16.625 1 89.38 103 GLN A CA 1
ATOM 813 C C . GLN A 1 103 ? -20 20.766 17.109 1 89.38 103 GLN A C 1
ATOM 815 O O . GLN A 1 103 ? -20.203 19.547 17.141 1 89.38 103 GLN A O 1
ATOM 820 N N . ASP A 1 104 ? -21 21.641 17.391 1 88.94 104 ASP A N 1
ATOM 821 C CA . ASP A 1 104 ? -22.359 21.297 17.812 1 88.94 104 ASP A CA 1
ATOM 822 C C . ASP A 1 104 ? -22.344 20.25 18.922 1 88.94 104 ASP A C 1
ATOM 824 O O . ASP A 1 104 ? -23.016 19.219 18.812 1 88.94 104 ASP A O 1
ATOM 828 N N . GLU A 1 105 ? -21.438 20.312 19.891 1 91.06 105 GLU A N 1
ATOM 829 C CA . GLU A 1 105 ? -21.328 19.484 21.078 1 91.06 105 GLU A CA 1
ATOM 830 C C . GLU A 1 105 ? -20.609 18.172 20.781 1 91.06 105 GLU A C 1
ATOM 832 O O . GLU A 1 105 ? -20.594 17.266 21.609 1 91.06 105 GLU A O 1
ATOM 837 N N . LYS A 1 106 ? -20.188 18.031 19.516 1 91.44 106 LYS A N 1
ATOM 838 C CA . LYS A 1 106 ? -19.375 16.875 19.172 1 91.44 106 LYS A CA 1
ATOM 839 C C . LYS A 1 106 ? -17.938 17.266 18.906 1 91.44 106 LYS A C 1
ATOM 841 O O . LYS A 1 106 ? -17.641 18.438 18.641 1 91.44 106 LYS A O 1
ATOM 846 N N . ILE A 1 107 ? -17.109 16.328 19.141 1 92.44 107 ILE A N 1
ATOM 847 C CA . ILE A 1 107 ? -15.703 16.531 18.828 1 92.44 107 ILE A CA 1
ATOM 848 C C . ILE A 1 107 ? -15.383 15.898 17.469 1 92.44 107 ILE A C 1
ATOM 850 O O . ILE A 1 107 ? -15.664 14.719 17.25 1 92.44 107 ILE A O 1
ATOM 854 N N . VAL A 1 108 ? -14.883 16.703 16.562 1 92.44 108 VAL A N 1
ATOM 855 C CA . VAL A 1 108 ? -14.508 16.188 15.25 1 92.44 108 VAL A CA 1
ATOM 856 C C . VAL A 1 108 ? -12.984 16.219 15.094 1 92.44 108 VAL A C 1
ATOM 858 O O . VAL A 1 108 ? -12.336 17.172 15.547 1 92.44 108 VAL A O 1
ATOM 861 N N . GLY A 1 109 ? -12.484 15.172 14.531 1 94 109 GLY A N 1
ATOM 862 C CA . GLY A 1 109 ? -11.047 15.07 14.305 1 94 109 GLY A CA 1
ATOM 863 C C . GLY A 1 109 ? -10.664 15.281 12.852 1 94 109 GLY A C 1
ATOM 864 O O . GLY A 1 109 ? -11.484 15.102 11.953 1 94 109 GLY A O 1
ATOM 865 N N . HIS A 1 110 ? -9.477 15.781 12.633 1 95 110 HIS A N 1
ATOM 866 C CA . HIS A 1 110 ? -8.914 15.938 11.297 1 95 110 HIS A CA 1
ATOM 867 C C . HIS A 1 110 ? -7.402 15.75 11.312 1 95 110 HIS A C 1
ATOM 869 O O . HIS A 1 110 ? -6.75 15.977 12.328 1 95 110 HIS A O 1
ATOM 875 N N . ALA A 1 111 ? -6.934 15.289 10.258 1 97.38 111 ALA A N 1
ATOM 876 C CA . ALA A 1 111 ? -5.492 15.156 10.07 1 97.38 111 ALA A CA 1
ATOM 877 C C . ALA A 1 111 ? -5.02 15.922 8.844 1 97.38 111 ALA A C 1
ATOM 879 O O . ALA A 1 111 ? -5.688 15.914 7.805 1 97.38 111 ALA A O 1
ATOM 880 N N . TRP A 1 112 ? -3.879 16.609 8.977 1 97.44 112 TRP A N 1
ATOM 881 C CA . TRP A 1 112 ? -3.248 17.297 7.855 1 97.44 112 TRP A CA 1
ATOM 882 C C . TRP A 1 112 ? -1.729 17.219 7.945 1 97.44 112 TRP A C 1
ATOM 884 O O . TRP A 1 112 ? -1.189 16.672 8.914 1 97.44 112 TRP A O 1
ATOM 894 N N . ILE A 1 113 ? -1.038 17.641 6.828 1 97.94 113 ILE A N 1
ATOM 895 C CA . ILE A 1 113 ? 0.415 17.531 6.77 1 97.94 113 ILE A CA 1
ATOM 896 C C . ILE A 1 113 ? 1.038 18.922 6.797 1 97.94 113 ILE A C 1
ATOM 898 O O . ILE A 1 113 ? 0.555 19.828 6.121 1 97.94 113 ILE A O 1
ATOM 902 N N . GLU A 1 114 ? 2.033 19.094 7.594 1 96.62 114 GLU A N 1
ATOM 903 C CA . GLU A 1 114 ? 2.916 20.25 7.559 1 96.62 114 GLU A CA 1
ATOM 904 C C . GLU A 1 114 ? 4.277 19.891 6.969 1 96.62 114 GLU A C 1
ATOM 906 O O . GLU A 1 114 ? 5.035 19.125 7.559 1 96.62 114 GLU A O 1
ATOM 911 N N . LEU A 1 115 ? 4.559 20.422 5.781 1 93.75 115 LEU A N 1
ATOM 912 C CA . LEU A 1 115 ? 5.84 20.188 5.125 1 93.75 115 LEU A CA 1
ATOM 913 C C . LEU A 1 115 ? 6.91 21.125 5.668 1 93.75 115 LEU A C 1
ATOM 915 O O . LEU A 1 115 ? 6.668 22.312 5.82 1 93.75 115 LEU A O 1
ATOM 919 N N . CYS A 1 116 ? 7.996 20.484 6.102 1 80.06 116 CYS A N 1
ATOM 920 C CA . CYS A 1 116 ? 9.086 21.297 6.648 1 80.06 116 CYS A CA 1
ATOM 921 C C . CYS A 1 116 ? 10.047 21.734 5.551 1 80.06 116 CYS A C 1
ATOM 923 O O . CYS A 1 116 ? 10.914 20.953 5.141 1 80.06 116 CYS A O 1
ATOM 925 N N . SER A 1 117 ? 9.688 22.281 4.441 1 64.44 117 SER A N 1
ATOM 926 C CA . SER A 1 117 ? 10.594 22.594 3.346 1 64.44 117 SER A CA 1
ATOM 927 C C . SER A 1 117 ? 11.711 23.531 3.805 1 64.44 117 SER A C 1
ATOM 929 O O . SER A 1 117 ? 12.891 23.234 3.617 1 64.44 117 SER A O 1
ATOM 931 N N . ASN A 1 118 ? 11.516 24.859 3.754 1 57.62 118 ASN A N 1
ATOM 932 C CA . ASN A 1 118 ? 12.5 25.859 4.148 1 57.62 118 ASN A CA 1
ATOM 933 C C . ASN A 1 118 ? 12.164 26.469 5.504 1 57.62 118 ASN A C 1
ATOM 935 O O . ASN A 1 118 ? 11.031 26.359 5.977 1 57.62 118 ASN A O 1
ATOM 939 N N . LYS A 1 119 ? 13.289 26.672 6.406 1 57.59 119 LYS A N 1
ATOM 940 C CA . LYS A 1 119 ? 13.289 27.234 7.754 1 57.59 119 LYS A CA 1
ATOM 941 C C . LYS A 1 119 ? 12.203 28.297 7.914 1 57.59 119 LYS A C 1
ATOM 943 O O . LYS A 1 119 ? 11.836 28.656 9.039 1 57.59 119 LYS A O 1
ATOM 948 N N . PHE A 1 120 ? 11.633 28.719 6.82 1 59.47 120 PHE A N 1
ATOM 949 C CA . PHE A 1 120 ? 10.891 29.953 7.066 1 59.47 120 PHE A CA 1
ATOM 950 C C . PHE A 1 120 ? 9.414 29.766 6.754 1 59.47 120 PHE A C 1
ATOM 952 O O . PHE A 1 120 ? 8.578 30.562 7.172 1 59.47 120 PHE A O 1
ATOM 959 N N . LYS A 1 121 ? 9.062 28.75 5.953 1 70.56 121 LYS A N 1
ATOM 960 C CA . LYS A 1 121 ? 7.633 28.688 5.66 1 70.56 121 LYS A CA 1
ATOM 961 C C . LYS A 1 121 ? 7.145 27.234 5.652 1 70.56 121 LYS A C 1
ATOM 963 O O . LYS A 1 121 ? 7.641 26.406 4.879 1 70.56 121 LYS A O 1
ATOM 968 N N . THR A 1 122 ? 6.27 26.969 6.637 1 85.44 122 THR A N 1
ATOM 969 C CA . THR A 1 122 ? 5.613 25.656 6.676 1 85.44 122 THR A CA 1
ATOM 970 C C . THR A 1 122 ? 4.48 25.594 5.656 1 85.44 122 THR A C 1
ATOM 972 O O . THR A 1 122 ? 3.627 26.484 5.609 1 85.44 122 THR A O 1
ATOM 975 N N . LYS A 1 123 ? 4.605 24.75 4.68 1 92.38 123 LYS A N 1
ATOM 976 C CA . LYS A 1 123 ? 3.525 24.516 3.725 1 92.38 123 LYS A CA 1
ATOM 977 C C . LYS A 1 123 ? 2.561 23.453 4.234 1 92.38 123 LYS A C 1
ATOM 979 O O . LYS A 1 123 ? 2.988 22.422 4.773 1 92.38 123 LYS A O 1
ATOM 984 N N . ILE A 1 124 ? 1.259 23.75 4.086 1 96 124 ILE A N 1
ATOM 985 C CA . ILE A 1 124 ? 0.232 22.875 4.629 1 96 124 ILE A CA 1
ATOM 986 C C . ILE A 1 124 ? -0.42 22.078 3.494 1 96 124 ILE A C 1
ATOM 988 O O . ILE A 1 124 ? -0.786 22.641 2.463 1 96 124 ILE A O 1
ATOM 992 N N . ILE A 1 125 ? -0.467 20.812 3.615 1 97.25 125 ILE A N 1
ATOM 993 C CA . ILE A 1 125 ? -1.311 19.938 2.795 1 97.25 125 ILE A CA 1
ATOM 994 C C . ILE A 1 125 ? -2.57 19.562 3.572 1 97.25 125 ILE A C 1
ATOM 996 O O . ILE A 1 125 ? -2.488 18.984 4.656 1 97.25 125 ILE A O 1
ATOM 1000 N N . ASN A 1 126 ? -3.701 19.906 2.986 1 97.06 126 ASN A N 1
ATOM 1001 C CA . ASN A 1 126 ? -4.961 19.828 3.719 1 97.06 126 ASN A CA 1
ATOM 1002 C C . ASN A 1 126 ? -5.973 18.938 2.998 1 97.06 126 ASN A C 1
ATOM 1004 O O . ASN A 1 126 ? -6.727 19.422 2.15 1 97.06 126 ASN A O 1
ATOM 1008 N N . PRO A 1 127 ? -6.035 17.625 3.436 1 96.31 127 PRO A N 1
ATOM 1009 C CA . PRO A 1 127 ? -7.039 16.75 2.811 1 96.31 127 PRO A CA 1
ATOM 1010 C C . PRO A 1 127 ? -8.453 17.312 2.928 1 96.31 127 PRO A C 1
ATOM 1012 O O . PRO A 1 127 ? -8.859 17.766 4.008 1 96.31 127 PRO A O 1
ATOM 1015 N N . GLY A 1 128 ? -9.172 17.359 1.807 1 93.56 128 GLY A N 1
ATOM 1016 C CA . GLY A 1 128 ? -10.562 17.766 1.812 1 93.56 128 GLY A CA 1
ATOM 1017 C C . GLY A 1 128 ? -10.742 19.281 1.901 1 93.56 128 GLY A C 1
ATOM 1018 O O . GLY A 1 128 ? -11.867 19.781 1.861 1 93.56 128 GLY A O 1
ATOM 1019 N N . HIS A 1 129 ? -9.734 20.016 2.07 1 95.5 129 HIS A N 1
ATOM 1020 C CA . HIS A 1 129 ? -9.766 21.469 2.127 1 95.5 129 HIS A CA 1
ATOM 1021 C C . HIS A 1 129 ? -10.648 21.969 3.275 1 95.5 129 HIS A C 1
ATOM 1023 O O . HIS A 1 129 ? -11.453 22.875 3.098 1 95.5 129 HIS A O 1
ATOM 1029 N N . VAL A 1 130 ? -10.484 21.344 4.387 1 93.81 130 VAL A N 1
ATOM 1030 C CA . VAL A 1 130 ? -11.273 21.703 5.562 1 93.81 130 VAL A CA 1
ATOM 1031 C C . VAL A 1 130 ? -10.75 23 6.156 1 93.81 130 VAL A C 1
ATOM 1033 O O . VAL A 1 130 ? -9.555 23.297 6.082 1 93.81 130 VAL A O 1
ATOM 1036 N N . ASP A 1 131 ? -11.672 23.828 6.633 1 94.94 131 ASP A N 1
ATOM 1037 C CA . ASP A 1 131 ? -11.234 25 7.375 1 94.94 131 ASP A CA 1
ATOM 1038 C C . ASP A 1 131 ? -10.562 24.609 8.688 1 94.94 131 ASP A C 1
ATOM 1040 O O . ASP A 1 131 ? -11.227 24.156 9.617 1 94.94 131 ASP A O 1
ATOM 1044 N N . LEU A 1 132 ? -9.344 24.844 8.695 1 95.88 132 LEU A N 1
ATOM 1045 C CA . LEU A 1 132 ? -8.562 24.391 9.836 1 95.88 132 LEU A CA 1
ATOM 1046 C C . LEU A 1 132 ? -8.672 25.375 11 1 95.88 132 LEU A C 1
ATOM 1048 O O . LEU A 1 132 ? -8.188 25.094 12.102 1 95.88 132 LEU A O 1
ATOM 1052 N N . SER A 1 133 ? -9.539 26.375 10.555 1 90.06 133 SER A N 1
ATOM 1053 C CA . SER A 1 133 ? -9.734 27.359 11.617 1 90.06 133 SER A CA 1
ATOM 1054 C C . SER A 1 133 ? -10.5 26.766 12.789 1 90.06 133 SER A C 1
ATOM 1056 O O . SER A 1 133 ? -11.5 26.078 12.602 1 90.06 133 SER A O 1
ATOM 1058 N N . GLY A 1 134 ? -9.953 26.625 13.961 1 93.38 134 GLY A N 1
ATOM 1059 C CA . GLY A 1 134 ? -10.617 26.141 15.164 1 93.38 134 GLY A CA 1
ATOM 1060 C C . GLY A 1 134 ? -10.055 24.828 15.672 1 93.38 134 GLY A C 1
ATOM 1061 O O . GLY A 1 134 ? -10.367 24.406 16.781 1 93.38 134 GLY A O 1
ATOM 1062 N N . TYR A 1 135 ? -9.43 24.172 14.719 1 95.44 135 TYR A N 1
ATOM 1063 C CA . TYR A 1 135 ? -8.82 22.922 15.18 1 95.44 135 TYR A CA 1
ATOM 1064 C C . TYR A 1 135 ? -7.652 23.188 16.125 1 95.44 135 TYR A C 1
ATOM 1066 O O . TYR A 1 135 ? -6.863 24.109 15.883 1 95.44 135 TYR A O 1
ATOM 1074 N N . SER A 1 136 ? -7.621 22.469 17.125 1 96.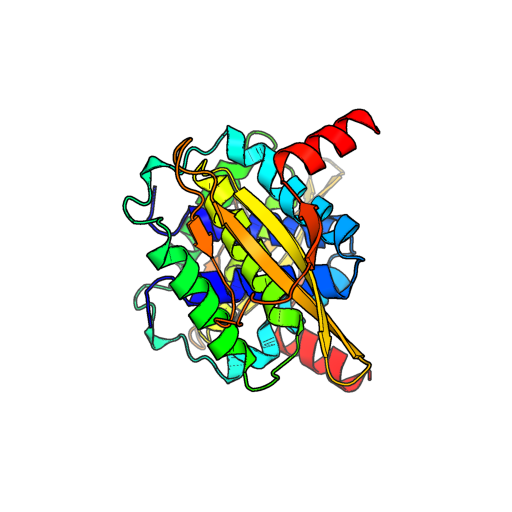56 136 SER A N 1
ATOM 1075 C CA . SER A 1 136 ? -6.477 22.469 18.031 1 96.56 136 SER A CA 1
ATOM 1076 C C . SER A 1 136 ? -5.617 21.219 17.812 1 96.56 136 SER A C 1
ATOM 1078 O O . SER A 1 136 ? -6.121 20.094 17.875 1 96.56 136 SER A O 1
ATOM 1080 N N . PRO A 1 137 ? -4.344 21.453 17.531 1 96.31 137 PRO A N 1
ATOM 1081 C CA . PRO A 1 137 ? -3.482 20.281 17.391 1 96.31 137 PRO A CA 1
ATOM 1082 C C . PRO A 1 137 ? -3.383 19.453 18.672 1 96.31 137 PRO A C 1
ATOM 1084 O O . PRO A 1 137 ? -3.129 20 19.75 1 96.31 137 PRO A O 1
ATOM 1087 N N . LEU A 1 138 ? -3.65 18.219 18.516 1 96.12 138 LEU A N 1
ATOM 1088 C CA . LEU A 1 138 ? -3.572 17.312 19.656 1 96.12 138 LEU A CA 1
ATOM 1089 C C . LEU A 1 138 ? -2.291 16.484 19.594 1 96.12 138 LEU A C 1
ATOM 1091 O O . LEU A 1 138 ? -1.68 16.203 20.625 1 96.12 138 LEU A O 1
ATOM 1095 N N . GLN A 1 139 ? -1.879 16.109 18.453 1 96.88 139 GLN A N 1
ATOM 1096 C CA . GLN A 1 139 ? -0.734 15.227 18.25 1 96.88 139 GLN A CA 1
ATOM 1097 C C . GLN A 1 139 ? -0.025 15.531 16.938 1 96.88 139 GLN A C 1
ATOM 1099 O O . GLN A 1 139 ? -0.668 15.883 15.953 1 96.88 139 GLN A O 1
ATOM 1104 N N . ARG A 1 140 ? 1.275 15.469 16.953 1 96.94 140 ARG A N 1
ATOM 1105 C CA . ARG A 1 140 ? 2.107 15.516 15.758 1 96.94 140 ARG A CA 1
ATOM 1106 C C . ARG A 1 140 ? 2.896 14.219 15.594 1 96.94 140 ARG A C 1
ATOM 1108 O O . ARG A 1 140 ? 3.539 13.758 16.531 1 96.94 140 ARG A O 1
ATOM 1115 N N . MET A 1 141 ? 2.756 13.656 14.445 1 97.38 141 MET A N 1
ATOM 1116 C CA . MET A 1 141 ? 3.449 12.398 14.18 1 97.38 141 MET A CA 1
ATOM 1117 C C . MET A 1 141 ? 4.473 12.562 13.062 1 97.38 141 MET A C 1
ATOM 1119 O O . MET A 1 141 ? 4.152 13.094 11.992 1 97.38 141 MET A O 1
ATOM 1123 N N . ASN A 1 142 ? 5.613 12.086 13.336 1 95.5 142 ASN A N 1
ATOM 1124 C CA . ASN A 1 142 ? 6.773 12.172 12.461 1 95.5 142 ASN A CA 1
ATOM 1125 C C . ASN A 1 142 ? 7.422 10.805 12.25 1 95.5 142 ASN A C 1
ATOM 1127 O O . ASN A 1 142 ? 7.707 10.094 13.219 1 95.5 142 ASN A O 1
ATOM 1131 N N . PRO A 1 143 ? 7.676 10.508 10.945 1 94 143 PRO A N 1
ATOM 1132 C CA . PRO A 1 143 ? 8.203 9.164 10.695 1 94 143 PRO A CA 1
ATOM 1133 C C . PRO A 1 143 ? 9.531 8.906 11.406 1 94 143 PRO A C 1
ATOM 1135 O O . PRO A 1 143 ? 9.742 7.832 11.969 1 94 143 PRO A O 1
ATOM 1138 N N . ASP A 1 144 ? 10.383 9.828 11.414 1 91.06 144 ASP A N 1
ATOM 1139 C CA . ASP A 1 144 ? 11.695 9.648 12.023 1 91.06 144 ASP A CA 1
ATOM 1140 C C . ASP A 1 144 ? 11.578 9.453 13.531 1 91.06 144 ASP A C 1
ATOM 1142 O O . ASP A 1 144 ? 12.266 8.609 14.109 1 91.06 144 ASP A O 1
ATOM 1146 N N . THR A 1 145 ? 10.758 10.25 14.086 1 93.69 145 THR A N 1
ATOM 1147 C CA . THR A 1 145 ? 10.531 10.141 15.523 1 93.69 145 THR A CA 1
ATOM 1148 C C . THR A 1 145 ? 9.914 8.789 15.867 1 93.69 145 THR A C 1
ATOM 1150 O O . THR A 1 145 ? 10.344 8.133 16.812 1 93.69 145 THR A O 1
ATOM 1153 N N . ALA A 1 146 ? 8.906 8.383 15.109 1 93.81 146 ALA A N 1
ATOM 1154 C CA . ALA A 1 146 ? 8.234 7.113 15.359 1 93.81 146 ALA A CA 1
ATOM 1155 C C . ALA A 1 146 ? 9.219 5.949 15.281 1 93.81 146 ALA A C 1
ATOM 1157 O O . ALA A 1 146 ? 9.219 5.07 16.156 1 93.81 146 ALA A O 1
ATOM 1158 N N . ILE A 1 147 ? 10.078 5.98 14.312 1 91.38 147 ILE A N 1
ATOM 1159 C CA . ILE A 1 147 ? 11.023 4.891 14.094 1 91.38 147 ILE A CA 1
ATOM 1160 C C . ILE A 1 147 ? 12.094 4.91 15.18 1 91.38 147 ILE A C 1
ATOM 1162 O O . ILE A 1 147 ? 12.492 3.857 15.695 1 91.38 147 ILE A O 1
ATOM 1166 N N . SER A 1 148 ? 12.562 6.082 15.516 1 91 148 SER A N 1
ATOM 1167 C CA . SER A 1 148 ? 13.586 6.207 16.547 1 91 148 SER A CA 1
ATOM 1168 C C . SER A 1 148 ? 13.078 5.707 17.891 1 91 148 SER A C 1
ATOM 1170 O O . SER A 1 148 ? 13.789 4.988 18.594 1 91 148 SER A O 1
ATOM 1172 N N . GLU A 1 149 ? 11.891 6.109 18.234 1 90.94 149 GLU A N 1
ATOM 1173 C CA . GLU A 1 149 ? 11.289 5.668 19.5 1 90.94 149 GLU A CA 1
ATOM 1174 C C . GLU A 1 149 ? 11.109 4.152 19.516 1 90.94 149 GLU A C 1
ATOM 1176 O O . GLU A 1 149 ? 11.359 3.512 20.547 1 90.94 149 GLU A O 1
ATOM 1181 N N . TRP A 1 150 ? 10.711 3.652 18.453 1 89.94 150 TRP A N 1
ATOM 1182 C CA . TRP A 1 150 ? 10.555 2.205 18.344 1 89.94 150 TRP A CA 1
ATOM 1183 C C . TRP A 1 150 ? 11.898 1.502 18.469 1 89.94 150 TRP A C 1
ATOM 1185 O O . TRP A 1 150 ? 12.031 0.524 19.203 1 89.94 150 TRP A O 1
ATOM 1195 N N . ALA A 1 151 ? 12.922 2.002 17.734 1 88.25 151 ALA A N 1
ATOM 1196 C CA . ALA A 1 151 ? 14.25 1.385 17.734 1 88.25 151 ALA A CA 1
ATOM 1197 C C . ALA A 1 151 ? 14.836 1.35 19.156 1 88.25 151 ALA A C 1
ATOM 1199 O O . ALA A 1 151 ? 15.523 0.394 19.516 1 88.25 151 ALA A O 1
ATOM 1200 N N . THR A 1 152 ? 14.477 2.262 19.875 1 90.12 152 THR A N 1
ATOM 1201 C CA . THR A 1 152 ? 15.039 2.348 21.219 1 90.12 152 THR A CA 1
ATOM 1202 C C . THR A 1 152 ? 14.25 1.468 22.188 1 90.12 152 THR A C 1
ATOM 1204 O O . THR A 1 152 ? 14.703 1.203 23.312 1 90.12 152 THR A O 1
ATOM 1207 N N . SER A 1 153 ? 13.133 1.1 21.797 1 87.75 153 SER A N 1
ATOM 1208 C CA . SER A 1 153 ? 12.273 0.303 22.672 1 87.75 153 SER A CA 1
ATOM 1209 C C . SER A 1 153 ? 12.57 -1.186 22.531 1 87.75 153 SER A C 1
ATOM 1211 O O . SER A 1 153 ? 12.078 -2 23.312 1 87.75 153 SER A O 1
ATOM 1213 N N . ILE A 1 154 ? 13.312 -1.662 21.578 1 77.56 154 ILE A N 1
ATOM 1214 C CA . ILE A 1 154 ? 13.617 -3.076 21.391 1 77.56 154 ILE A CA 1
ATOM 1215 C C . ILE A 1 154 ? 15.016 -3.387 21.906 1 77.56 154 ILE A C 1
ATOM 1217 O O . ILE A 1 154 ? 15.883 -2.514 21.938 1 77.56 154 ILE A O 1
ATOM 1221 N N . MET B 1 1 ? 15.57 5.535 -13.117 1 45.12 1 MET B N 1
ATOM 1222 C CA . MET B 1 1 ? 14.445 4.965 -12.383 1 45.12 1 MET B CA 1
ATOM 1223 C C . MET B 1 1 ? 13.117 5.406 -12.992 1 45.12 1 MET B C 1
ATOM 1225 O O . MET B 1 1 ? 12.953 6.57 -13.359 1 45.12 1 MET B O 1
ATOM 1229 N N . LYS B 1 2 ? 12.305 4.371 -13.359 1 63.09 2 LYS 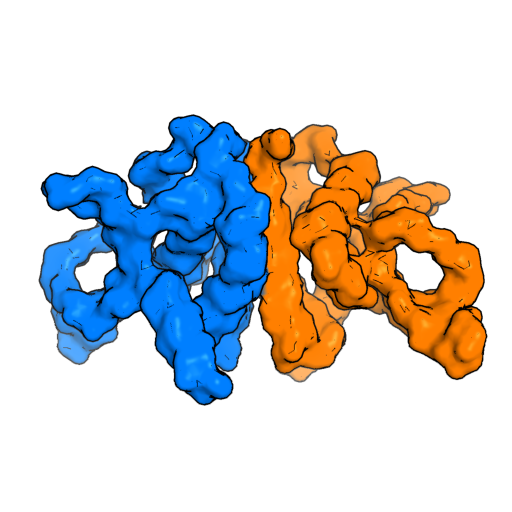B N 1
ATOM 1230 C CA . LYS B 1 2 ? 11.031 4.684 -14.008 1 63.09 2 LYS B CA 1
ATOM 1231 C C . LYS B 1 2 ? 10.141 5.527 -13.102 1 63.09 2 LYS B C 1
ATOM 1233 O O . LYS B 1 2 ? 10.227 5.438 -11.875 1 63.09 2 LYS B O 1
ATOM 1238 N N . SER B 1 3 ? 9.406 6.387 -13.711 1 70.31 3 SER B N 1
ATOM 1239 C CA . SER B 1 3 ? 8.539 7.379 -13.086 1 70.31 3 SER B CA 1
ATOM 1240 C C . SER B 1 3 ? 7.621 6.73 -12.047 1 70.31 3 SER B C 1
ATOM 1242 O O . SER B 1 3 ? 7.25 7.367 -11.055 1 70.31 3 SER B O 1
ATOM 1244 N N . ASN B 1 4 ? 7.543 5.32 -12.055 1 88.06 4 ASN B N 1
ATOM 1245 C CA . ASN B 1 4 ? 6.559 4.703 -11.172 1 88.06 4 ASN B CA 1
ATOM 1246 C C . ASN B 1 4 ? 7.227 3.898 -10.062 1 88.06 4 ASN B C 1
ATOM 1248 O O . ASN B 1 4 ? 6.543 3.316 -9.219 1 88.06 4 ASN B O 1
ATOM 1252 N N . ASN B 1 5 ? 8.508 3.975 -9.961 1 88.62 5 ASN B N 1
ATOM 1253 C CA . ASN B 1 5 ? 9.242 3.107 -9.047 1 88.62 5 ASN B CA 1
ATOM 1254 C C . ASN B 1 5 ? 8.953 3.447 -7.59 1 88.62 5 ASN B C 1
ATOM 1256 O O . ASN B 1 5 ? 8.828 2.553 -6.75 1 88.62 5 ASN B O 1
ATOM 1260 N N . ALA B 1 6 ? 8.844 4.703 -7.332 1 89.25 6 ALA B N 1
ATOM 1261 C CA . ALA B 1 6 ? 8.562 5.117 -5.961 1 89.25 6 ALA B CA 1
ATOM 1262 C C . ALA B 1 6 ? 7.219 4.574 -5.488 1 89.25 6 ALA B C 1
ATOM 1264 O O . ALA B 1 6 ? 7.098 4.086 -4.363 1 89.25 6 ALA B O 1
ATOM 1265 N N . TYR B 1 7 ? 6.238 4.609 -6.383 1 92.62 7 TYR B N 1
ATOM 1266 C CA . TYR B 1 7 ? 4.91 4.117 -6.039 1 92.62 7 TYR B CA 1
ATOM 1267 C C . TYR B 1 7 ? 4.918 2.604 -5.855 1 92.62 7 TYR B C 1
ATOM 1269 O O . TYR B 1 7 ? 4.32 2.082 -4.914 1 92.62 7 TYR B O 1
ATOM 1277 N N . ILE B 1 8 ? 5.602 1.957 -6.742 1 92.94 8 ILE B N 1
ATOM 1278 C CA . ILE B 1 8 ? 5.695 0.503 -6.672 1 92.94 8 ILE B CA 1
ATOM 1279 C C . ILE B 1 8 ? 6.383 0.096 -5.367 1 92.94 8 ILE B C 1
ATOM 1281 O O . ILE B 1 8 ? 5.965 -0.859 -4.711 1 92.94 8 ILE B O 1
ATOM 1285 N N . PHE B 1 9 ? 7.395 0.779 -5.051 1 92.25 9 PHE B N 1
ATOM 1286 C CA . PHE B 1 9 ? 8.109 0.508 -3.807 1 92.25 9 PHE B CA 1
ATOM 1287 C C . PHE B 1 9 ? 7.176 0.652 -2.607 1 92.25 9 PHE B C 1
ATOM 1289 O O . PHE B 1 9 ? 7.18 -0.19 -1.708 1 92.25 9 PHE B O 1
ATOM 1296 N N . LEU B 1 10 ? 6.375 1.705 -2.592 1 94.31 10 LEU B N 1
ATOM 1297 C CA . LEU B 1 10 ? 5.457 1.932 -1.481 1 94.31 10 LEU B CA 1
ATOM 1298 C C . LEU B 1 10 ? 4.414 0.821 -1.403 1 94.31 10 LEU B C 1
ATOM 1300 O O . LEU B 1 10 ? 4.141 0.297 -0.321 1 94.31 10 LEU B O 1
ATOM 1304 N N . ILE B 1 11 ? 3.863 0.463 -2.541 1 96.12 11 ILE B N 1
ATOM 1305 C CA . ILE B 1 11 ? 2.865 -0.601 -2.562 1 96.12 11 ILE B CA 1
ATOM 1306 C C . ILE B 1 11 ? 3.486 -1.901 -2.057 1 96.12 11 ILE B C 1
ATOM 1308 O O . ILE B 1 11 ? 2.904 -2.588 -1.214 1 96.12 11 ILE B O 1
ATOM 1312 N N . HIS B 1 12 ? 4.695 -2.203 -2.51 1 94.69 12 HIS B N 1
ATOM 1313 C CA . HIS B 1 12 ? 5.426 -3.389 -2.078 1 94.69 12 HIS B CA 1
ATOM 1314 C C . HIS B 1 12 ? 5.645 -3.383 -0.569 1 94.69 12 HIS B C 1
ATOM 1316 O O . HIS B 1 12 ? 5.395 -4.387 0.102 1 94.69 12 HIS B O 1
ATOM 1322 N N . SER B 1 13 ? 6.047 -2.279 -0.053 1 93.69 13 SER B N 1
ATOM 1323 C CA . SER B 1 13 ? 6.355 -2.164 1.368 1 93.69 13 SER B CA 1
ATOM 1324 C C . SER B 1 13 ? 5.105 -2.34 2.223 1 93.69 13 SER B C 1
ATOM 1326 O O . SER B 1 13 ? 5.145 -3.006 3.258 1 93.69 13 SER B O 1
ATOM 1328 N N . LEU B 1 14 ? 4.035 -1.731 1.763 1 95.88 14 LEU B N 1
ATOM 1329 C CA . LEU B 1 14 ? 2.785 -1.84 2.508 1 95.88 14 LEU B CA 1
ATOM 1330 C C . LEU B 1 14 ? 2.246 -3.266 2.463 1 95.88 14 LEU B C 1
ATOM 1332 O O . LEU B 1 14 ? 1.762 -3.783 3.471 1 95.88 14 LEU B O 1
ATOM 1336 N N . VAL B 1 15 ? 2.33 -3.904 1.321 1 96.69 15 VAL B N 1
ATOM 1337 C CA . VAL B 1 15 ? 1.93 -5.301 1.189 1 96.69 15 VAL B CA 1
ATOM 1338 C C . VAL B 1 15 ? 2.768 -6.172 2.125 1 96.69 15 VAL B C 1
ATOM 1340 O O . VAL B 1 15 ? 2.23 -7.02 2.842 1 96.69 15 VAL B O 1
ATOM 1343 N N . ARG B 1 16 ? 4.02 -5.93 2.172 1 93.25 16 ARG B N 1
ATOM 1344 C CA . ARG B 1 16 ? 4.898 -6.688 3.053 1 93.25 16 ARG B CA 1
ATOM 1345 C C . ARG B 1 16 ? 4.512 -6.496 4.516 1 93.25 16 ARG B C 1
ATOM 1347 O O . ARG B 1 16 ? 4.547 -7.441 5.305 1 93.25 16 ARG B O 1
ATOM 1354 N N . ALA B 1 17 ? 4.195 -5.309 4.844 1 94.19 17 ALA B N 1
ATOM 1355 C CA . ALA B 1 17 ? 3.795 -5.027 6.219 1 94.19 17 ALA B CA 1
ATOM 1356 C C . ALA B 1 17 ? 2.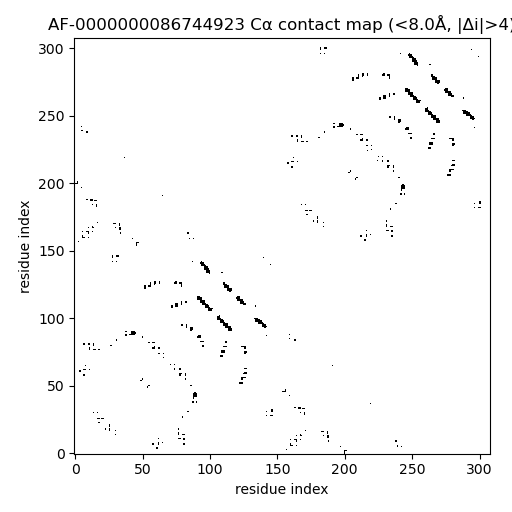574 -5.855 6.613 1 94.19 17 ALA B C 1
ATOM 1358 O O . ALA B 1 17 ? 2.502 -6.367 7.734 1 94.19 17 ALA B O 1
ATOM 1359 N N . ILE B 1 18 ? 1.629 -5.961 5.711 1 96.38 18 ILE B N 1
ATOM 1360 C CA . ILE B 1 18 ? 0.414 -6.723 5.98 1 96.38 18 ILE B CA 1
ATOM 1361 C C . ILE B 1 18 ? 0.742 -8.211 6.047 1 96.38 18 ILE B C 1
ATOM 1363 O O . ILE B 1 18 ? 0.27 -8.922 6.941 1 96.38 18 ILE B O 1
ATOM 1367 N N . LEU B 1 19 ? 1.598 -8.68 5.164 1 94.88 19 LEU B N 1
ATOM 1368 C CA . LEU B 1 19 ? 1.968 -10.094 5.094 1 94.88 19 LEU B CA 1
ATOM 1369 C C . LEU B 1 19 ? 2.727 -10.516 6.348 1 94.88 19 LEU B C 1
ATOM 1371 O O . LEU B 1 19 ? 2.643 -11.672 6.77 1 94.88 19 LEU B O 1
ATOM 1375 N N . LEU B 1 20 ? 3.412 -9.594 6.938 1 93 20 LEU B N 1
ATOM 1376 C CA . LEU B 1 20 ? 4.219 -9.906 8.109 1 93 20 LEU B CA 1
ATOM 1377 C C . LEU B 1 20 ? 3.338 -10.078 9.344 1 93 20 LEU B C 1
ATOM 1379 O O . LEU B 1 20 ? 3.74 -10.734 10.312 1 93 20 LEU B O 1
ATOM 1383 N N . GLU B 1 21 ? 2.133 -9.656 9.32 1 93.44 21 GLU B N 1
ATOM 1384 C CA . GLU B 1 21 ? 1.306 -9.625 10.523 1 93.44 21 GLU B CA 1
ATOM 1385 C C . GLU B 1 21 ? 0.176 -10.648 10.445 1 93.44 21 GLU B C 1
ATOM 1387 O O . GLU B 1 21 ? -0.552 -10.852 11.414 1 93.44 21 GLU B O 1
ATOM 1392 N N . LYS B 1 22 ? -0.018 -11.25 9.281 1 95 22 LYS B N 1
ATOM 1393 C CA . LYS B 1 22 ? -1.14 -12.164 9.062 1 95 22 LYS B CA 1
ATOM 1394 C C . LYS B 1 22 ? -0.709 -13.383 8.25 1 95 22 LYS B C 1
ATOM 1396 O O . LYS B 1 22 ? 0.214 -13.297 7.434 1 95 22 LYS B O 1
ATOM 1401 N N . PRO B 1 23 ? -1.418 -14.508 8.492 1 95.75 23 PRO B N 1
ATOM 1402 C CA . PRO B 1 23 ? -1.255 -15.594 7.516 1 95.75 23 PRO B CA 1
ATOM 1403 C C . PRO B 1 23 ? -1.629 -15.172 6.098 1 95.75 23 PRO B C 1
ATOM 1405 O O . PRO B 1 23 ? -2.461 -14.281 5.914 1 95.75 23 PRO B O 1
ATOM 1408 N N . ILE B 1 24 ? -1.099 -15.828 5.121 1 95.5 24 ILE B N 1
ATOM 1409 C CA . ILE B 1 24 ? -1.162 -15.398 3.725 1 95.5 24 ILE B CA 1
ATOM 1410 C C . ILE B 1 24 ? -2.621 -15.297 3.285 1 95.5 24 ILE B C 1
ATOM 1412 O O . ILE B 1 24 ? -2.996 -14.352 2.584 1 95.5 24 ILE B O 1
ATOM 1416 N N . LYS B 1 25 ? -3.484 -16.203 3.688 1 95.69 25 LYS B N 1
ATOM 1417 C CA . LYS B 1 25 ? -4.883 -16.172 3.266 1 95.69 25 LYS B CA 1
ATOM 1418 C C . LYS B 1 25 ? -5.598 -14.953 3.83 1 95.69 25 LYS B C 1
ATOM 1420 O O . LYS B 1 25 ? -6.348 -14.281 3.115 1 95.69 25 LYS B O 1
ATOM 1425 N N . ASP B 1 26 ? -5.332 -14.648 5.102 1 96.94 26 ASP B N 1
ATOM 1426 C CA . ASP B 1 26 ? -5.953 -13.492 5.746 1 96.94 26 ASP B CA 1
ATOM 1427 C C . ASP B 1 26 ? -5.398 -12.188 5.18 1 96.94 26 ASP B C 1
ATOM 1429 O O . ASP B 1 26 ? -6.145 -11.227 4.969 1 96.94 26 ASP B O 1
ATOM 1433 N N . ALA B 1 27 ? -4.113 -12.156 4.965 1 97.25 27 ALA B N 1
ATOM 1434 C CA . ALA B 1 27 ? -3.479 -10.984 4.379 1 97.25 27 ALA B CA 1
ATOM 1435 C C . ALA B 1 27 ? -4.035 -10.695 2.986 1 97.25 27 ALA B C 1
ATOM 1437 O O . ALA B 1 27 ? -4.391 -9.562 2.672 1 97.25 27 ALA B O 1
ATOM 1438 N N . TYR B 1 28 ? -4.109 -11.75 2.201 1 97.5 28 TYR B N 1
ATOM 1439 C CA . TYR B 1 28 ? -4.633 -11.672 0.843 1 97.5 28 TYR B CA 1
ATOM 1440 C C . TYR B 1 28 ? -6.047 -11.094 0.837 1 97.5 28 TYR B C 1
ATOM 1442 O O . TYR B 1 28 ? -6.34 -10.164 0.09 1 97.5 28 TYR B O 1
ATOM 1450 N N . LEU B 1 29 ? -6.871 -11.586 1.684 1 96.62 29 LEU B N 1
ATOM 1451 C CA . LEU B 1 29 ? -8.242 -11.102 1.761 1 96.62 29 LEU B CA 1
ATOM 1452 C C . LEU B 1 29 ? -8.281 -9.641 2.199 1 96.62 29 LEU B C 1
ATOM 1454 O O . LEU B 1 29 ? -9 -8.828 1.611 1 96.62 29 LEU B O 1
ATOM 1458 N N . SER B 1 30 ? -7.527 -9.312 3.23 1 96.19 30 SER B N 1
ATOM 1459 C CA . SER B 1 30 ? -7.492 -7.938 3.717 1 96.19 30 SER B CA 1
ATOM 1460 C C . SER B 1 30 ? -7.07 -6.973 2.617 1 96.19 30 SER B C 1
ATOM 1462 O O . SER B 1 30 ? -7.672 -5.91 2.451 1 96.19 30 SER B O 1
ATOM 1464 N N . ILE B 1 31 ? -6.09 -7.355 1.829 1 96.75 31 ILE B N 1
ATOM 1465 C CA . ILE B 1 31 ? -5.516 -6.523 0.777 1 96.75 31 ILE B CA 1
ATOM 1466 C C . ILE B 1 31 ? -6.535 -6.328 -0.34 1 96.75 31 ILE B C 1
ATOM 1468 O O . ILE B 1 31 ? -6.848 -5.195 -0.712 1 96.75 31 ILE B O 1
ATOM 1472 N N . PHE B 1 32 ? -7.109 -7.324 -0.76 1 95.19 32 PHE B N 1
ATOM 1473 C CA . PHE B 1 32 ? -7.953 -7.199 -1.943 1 95.19 32 PHE B CA 1
ATOM 1474 C C . PHE B 1 32 ? -9.344 -6.703 -1.568 1 95.19 32 PHE B C 1
ATOM 1476 O O . PHE B 1 32 ? -10.023 -6.066 -2.379 1 95.19 32 PHE B O 1
ATOM 1483 N N . LYS B 1 33 ? -9.742 -6.938 -0.344 1 92.75 33 LYS B N 1
ATOM 1484 C CA . LYS B 1 33 ? -10.977 -6.328 0.142 1 92.75 33 LYS B CA 1
ATOM 1485 C C . LYS B 1 33 ? -10.875 -4.805 0.159 1 92.75 33 LYS B C 1
ATOM 1487 O O . LYS B 1 33 ? -11.867 -4.105 -0.056 1 92.75 33 LYS B O 1
ATOM 1492 N N . SER B 1 34 ? -9.711 -4.348 0.335 1 90.5 34 SER B N 1
ATOM 1493 C CA . SER B 1 34 ? -9.508 -2.91 0.471 1 90.5 34 SER B CA 1
ATOM 1494 C C . SER B 1 34 ? -9.641 -2.203 -0.874 1 90.5 34 SER B C 1
ATOM 1496 O O . SER B 1 34 ? -9.852 -0.99 -0.925 1 90.5 34 SER B O 1
ATOM 1498 N N . ILE B 1 35 ? -9.484 -2.939 -1.973 1 89.12 35 ILE B N 1
ATOM 1499 C CA . ILE B 1 35 ? -9.555 -2.262 -3.262 1 89.12 35 ILE B CA 1
ATOM 1500 C C . ILE B 1 35 ? -10.875 -2.594 -3.949 1 89.12 35 ILE B C 1
ATOM 1502 O O . ILE B 1 35 ? -11.211 -1.998 -4.977 1 89.12 35 ILE B O 1
ATOM 1506 N N . TYR B 1 36 ? -11.625 -3.449 -3.475 1 81 36 TYR B N 1
ATOM 1507 C CA . TYR B 1 36 ? -12.789 -4 -4.156 1 81 36 TYR B CA 1
ATOM 1508 C C . TYR B 1 36 ? -13.828 -2.918 -4.418 1 81 36 TYR B C 1
ATOM 1510 O O . TYR B 1 36 ? -14.383 -2.836 -5.516 1 81 36 TYR B O 1
ATOM 1518 N N . PRO B 1 37 ? -14.125 -2.014 -3.434 1 66.44 37 PRO B N 1
ATOM 1519 C CA . PRO B 1 37 ? -15.156 -1.019 -3.748 1 66.44 37 PRO B CA 1
ATOM 1520 C C . PRO B 1 37 ? -14.781 -0.146 -4.945 1 66.44 37 PRO B C 1
ATOM 1522 O O . PRO B 1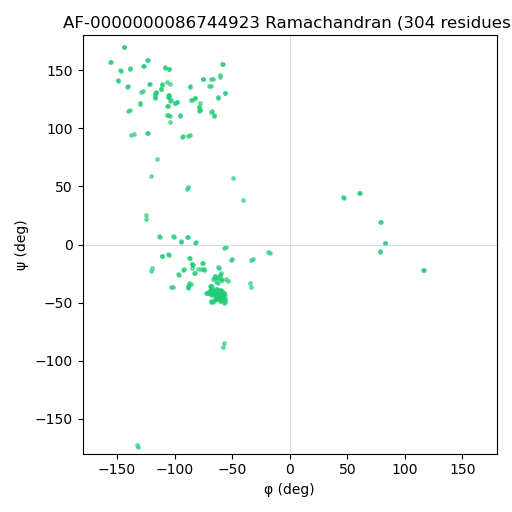 37 ? -15.664 0.303 -5.684 1 66.44 37 PRO B O 1
ATOM 1525 N N . CYS B 1 38 ? -13.562 -0.006 -5.172 1 62.16 38 CYS B N 1
ATOM 1526 C CA . CYS B 1 38 ? -13.125 0.974 -6.16 1 62.16 38 CYS B CA 1
ATOM 1527 C C . CYS B 1 38 ? -12.898 0.316 -7.516 1 62.16 38 CYS B C 1
ATOM 1529 O O . CYS B 1 38 ? -12.945 0.983 -8.547 1 62.16 38 CYS B O 1
ATOM 1531 N N . THR B 1 39 ? -12.602 -0.951 -7.508 1 63.44 39 THR B N 1
ATOM 1532 C CA . THR B 1 39 ? -12.375 -1.606 -8.789 1 63.44 39 THR B CA 1
ATOM 1533 C C . THR B 1 39 ? -13.625 -1.538 -9.664 1 63.44 39 THR B C 1
ATOM 1535 O O . THR B 1 39 ? -13.539 -1.598 -10.891 1 63.44 39 THR B O 1
ATOM 1538 N N . VAL B 1 40 ? -14.602 -1.321 -8.945 1 59.47 40 VAL B N 1
ATOM 1539 C CA . VAL B 1 40 ? -15.875 -1.238 -9.656 1 59.47 40 VAL B CA 1
ATOM 1540 C C . VAL B 1 40 ? -16.094 0.184 -10.172 1 59.47 40 VAL B C 1
ATOM 1542 O O . VAL B 1 40 ? -16.594 0.383 -11.273 1 59.47 40 VAL B O 1
ATOM 1545 N N . ARG B 1 41 ? -15.617 1.071 -9.391 1 63.22 41 ARG B N 1
ATOM 1546 C CA . ARG B 1 41 ? -15.883 2.473 -9.695 1 63.22 41 ARG B CA 1
ATOM 1547 C C . ARG B 1 41 ? -14.82 3.039 -10.633 1 63.22 41 ARG B C 1
ATOM 1549 O O . ARG B 1 41 ? -15.117 3.91 -11.453 1 63.22 41 ARG B O 1
ATOM 1556 N N . TRP B 1 42 ? -13.695 2.564 -10.391 1 64.69 42 TRP B N 1
ATOM 1557 C CA . TRP B 1 42 ? -12.602 3.154 -11.156 1 64.69 42 TRP B CA 1
ATOM 1558 C C . TRP B 1 42 ? -12.148 2.219 -12.273 1 64.69 42 TRP B C 1
ATOM 1560 O O . TRP B 1 42 ? -11.992 1.014 -12.055 1 64.69 42 TRP B O 1
ATOM 1570 N N . ASN B 1 43 ? -12.539 2.613 -13.367 1 63.47 43 ASN B N 1
ATOM 1571 C CA . ASN B 1 43 ? -11.992 1.932 -14.539 1 63.47 43 ASN B CA 1
ATOM 1572 C C . ASN B 1 43 ? -10.68 2.555 -14.984 1 63.47 43 ASN B C 1
ATOM 1574 O O . ASN B 1 43 ? -10.672 3.572 -15.68 1 63.47 43 ASN B O 1
ATOM 1578 N N . PHE B 1 44 ? -9.562 1.945 -14.469 1 72.25 44 PHE B N 1
ATOM 1579 C CA . PHE B 1 44 ? -8.266 2.486 -14.852 1 72.25 44 PHE B CA 1
ATOM 1580 C C . PHE B 1 44 ? -7.762 1.835 -16.141 1 72.25 44 PHE B C 1
ATOM 1582 O O . PHE B 1 44 ? -6.578 1.926 -16.469 1 72.25 44 PHE B O 1
ATOM 1589 N N . SER B 1 45 ? -8.609 1.071 -16.688 1 63.28 45 SER B N 1
ATOM 1590 C CA . SER B 1 45 ? -8.234 0.32 -17.891 1 63.28 45 SER B CA 1
ATOM 1591 C C . SER B 1 45 ? -7.688 1.242 -18.969 1 63.28 45 SER B C 1
ATOM 1593 O O . SER B 1 45 ? -6.758 0.879 -19.688 1 63.28 45 SER B O 1
ATOM 1595 N N . ASP B 1 46 ? -8.164 2.307 -18.953 1 60.81 46 ASP B N 1
ATOM 1596 C CA . ASP B 1 46 ? -7.801 3.219 -20.031 1 60.81 46 ASP B CA 1
ATOM 1597 C C . ASP B 1 46 ? -6.484 3.936 -19.734 1 60.81 46 ASP B C 1
ATOM 1599 O O . ASP B 1 46 ? -5.848 4.484 -20.641 1 60.81 46 ASP B O 1
ATOM 1603 N N . ALA B 1 47 ? -6.09 3.926 -18.516 1 55.19 47 ALA B N 1
ATOM 1604 C CA . ALA B 1 47 ? -5 4.812 -18.109 1 55.19 47 ALA B CA 1
ATOM 1605 C C . ALA B 1 47 ? -3.645 4.23 -18.5 1 55.19 47 ALA B C 1
ATOM 1607 O O . ALA B 1 47 ? -2.656 4.961 -18.609 1 55.19 47 ALA B O 1
ATOM 1608 N N . THR B 1 48 ? -3.633 2.898 -18.719 1 58.19 48 THR B N 1
ATOM 1609 C CA . THR B 1 48 ? -2.264 2.5 -19.016 1 58.19 48 THR B CA 1
ATOM 1610 C C . THR B 1 48 ? -2.223 1.548 -20.203 1 58.19 48 THR B C 1
ATOM 1612 O O . THR B 1 48 ? -2.674 0.404 -20.109 1 58.19 48 THR B O 1
ATOM 1615 N N . LYS B 1 49 ? -1.986 2.146 -21.391 1 57.78 49 LYS B N 1
ATOM 1616 C CA . LYS B 1 49 ? -1.776 1.381 -22.625 1 57.78 49 LYS B CA 1
ATOM 1617 C C . LYS B 1 49 ? -0.614 0.404 -22.469 1 57.78 49 LYS B C 1
ATOM 1619 O O . LYS B 1 49 ? -0.43 -0.488 -23.297 1 57.78 49 LYS B O 1
ATOM 1624 N N . HIS B 1 50 ? 0.044 0.454 -21.297 1 68.88 50 HIS B N 1
ATOM 1625 C CA . HIS B 1 50 ? 1.289 -0.305 -21.266 1 68.88 50 HIS B CA 1
ATOM 1626 C C . HIS B 1 50 ? 1.298 -1.302 -20.109 1 68.88 50 HIS B C 1
ATOM 1628 O O . HIS B 1 50 ? 2.363 -1.761 -19.688 1 68.88 50 HIS B O 1
ATOM 1634 N N . ILE B 1 51 ? 0.085 -1.652 -19.75 1 82.69 51 ILE B N 1
ATOM 1635 C CA . ILE B 1 51 ? 0.06 -2.666 -18.703 1 82.69 51 ILE B CA 1
ATOM 1636 C C . ILE B 1 51 ? -0.042 -4.055 -19.328 1 82.69 51 ILE B C 1
ATOM 1638 O O . ILE B 1 51 ? -1.126 -4.48 -19.734 1 82.69 51 ILE B O 1
ATOM 1642 N N . ASP B 1 52 ? 1.106 -4.625 -19.531 1 87.62 52 ASP B N 1
ATOM 1643 C CA . ASP B 1 52 ? 1.193 -5.961 -20.109 1 87.62 52 ASP B CA 1
ATOM 1644 C C . ASP B 1 52 ? 2.15 -6.848 -19.312 1 87.62 52 ASP B C 1
ATOM 1646 O O . ASP B 1 52 ? 2.574 -6.48 -18.219 1 87.62 52 ASP B O 1
ATOM 1650 N N . GLN B 1 53 ? 2.367 -8.008 -19.891 1 90.81 53 GLN B N 1
ATOM 1651 C CA . GLN B 1 53 ? 3.209 -8.984 -19.203 1 90.81 53 GLN B CA 1
ATOM 1652 C C . GLN B 1 53 ? 4.598 -8.422 -18.922 1 90.81 53 GLN B C 1
ATOM 1654 O O . GLN B 1 53 ? 5.164 -8.641 -17.859 1 90.81 53 GLN B O 1
ATOM 1659 N N . SER B 1 54 ? 5.145 -7.734 -19.906 1 92.56 54 SER B N 1
ATOM 1660 C CA . SER B 1 54 ? 6.48 -7.164 -19.766 1 92.56 54 SER B CA 1
ATOM 1661 C C . SER B 1 54 ? 6.535 -6.16 -18.625 1 92.56 54 SER B C 1
ATOM 1663 O O . SER B 1 54 ? 7.492 -6.152 -17.844 1 92.56 54 SER B O 1
ATOM 1665 N N . TYR B 1 55 ? 5.543 -5.383 -18.562 1 93.25 55 TYR B N 1
ATOM 1666 C CA . TYR B 1 55 ? 5.48 -4.391 -17.484 1 93.25 55 TYR B CA 1
ATOM 1667 C C . TYR B 1 55 ? 5.402 -5.066 -16.125 1 93.25 55 TYR B C 1
ATOM 1669 O O . TYR B 1 55 ? 6.117 -4.688 -15.195 1 93.25 55 TYR B O 1
ATOM 1677 N N . PHE B 1 56 ? 4.609 -6.055 -15.977 1 95.75 56 PHE B N 1
ATOM 1678 C CA . PHE B 1 56 ? 4.449 -6.77 -14.711 1 95.75 56 PHE B CA 1
ATOM 1679 C C . PHE B 1 56 ? 5.754 -7.441 -14.305 1 95.75 56 PHE B C 1
ATOM 1681 O O . PHE B 1 56 ? 6.113 -7.441 -13.125 1 95.75 56 PHE B O 1
ATOM 1688 N N . GLN B 1 57 ? 6.453 -7.961 -15.289 1 96.5 57 GLN B N 1
ATOM 1689 C CA . GLN B 1 57 ? 7.734 -8.586 -14.984 1 96.5 57 GLN B CA 1
ATOM 1690 C C . GLN B 1 57 ? 8.75 -7.551 -14.516 1 96.5 57 GLN B C 1
ATOM 1692 O O . GLN B 1 57 ? 9.539 -7.816 -13.609 1 96.5 57 GLN B O 1
ATOM 1697 N N . GLU B 1 58 ? 8.703 -6.445 -15.117 1 95.25 58 GLU B N 1
ATOM 1698 C CA . GLU B 1 58 ? 9.586 -5.355 -14.711 1 95.25 58 GLU B CA 1
ATOM 1699 C C . GLU B 1 58 ? 9.328 -4.945 -13.266 1 95.25 58 GLU B C 1
ATOM 1701 O O . GLU B 1 58 ? 10.258 -4.605 -12.531 1 95.25 58 GLU B O 1
ATOM 1706 N N . ILE B 1 59 ? 8.117 -4.934 -12.922 1 95.25 59 ILE B N 1
ATOM 1707 C CA . ILE B 1 59 ? 7.742 -4.609 -11.547 1 95.25 59 ILE B CA 1
ATOM 1708 C C . ILE B 1 59 ? 8.375 -5.621 -10.594 1 95.25 59 ILE B C 1
ATOM 1710 O O . ILE B 1 59 ? 8.984 -5.238 -9.586 1 95.25 59 ILE B O 1
ATOM 1714 N N . CYS B 1 60 ? 8.234 -6.871 -10.898 1 95.62 60 CYS B N 1
ATOM 1715 C CA . CYS B 1 60 ? 8.844 -7.914 -10.086 1 95.62 60 CYS B CA 1
ATOM 1716 C C . CYS B 1 60 ? 10.352 -7.727 -10 1 95.62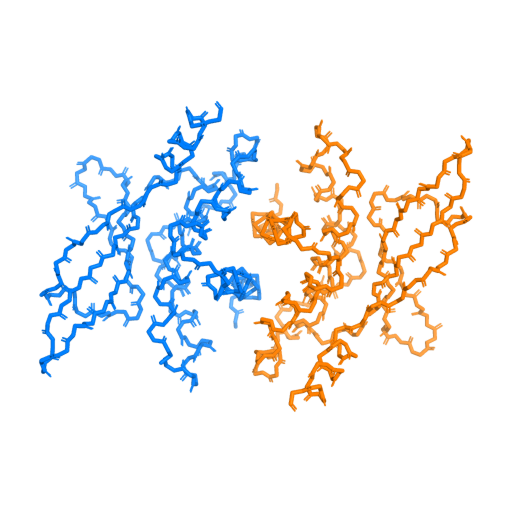 60 CYS B C 1
ATOM 1718 O O . CYS B 1 60 ? 10.938 -7.828 -8.914 1 95.62 60 CYS B O 1
ATOM 1720 N N . ASP B 1 61 ? 10.961 -7.414 -11.102 1 93.69 61 ASP B N 1
ATOM 1721 C CA . ASP B 1 61 ? 12.406 -7.223 -11.125 1 93.69 61 ASP B CA 1
ATOM 1722 C C . ASP B 1 61 ? 12.828 -6.062 -10.227 1 93.69 61 ASP B C 1
ATOM 1724 O O . ASP B 1 61 ? 13.812 -6.164 -9.5 1 93.69 61 ASP B O 1
ATOM 1728 N N . PHE B 1 62 ? 12.148 -5.051 -10.273 1 91.94 62 PHE B N 1
ATOM 1729 C CA . PHE B 1 62 ? 12.438 -3.895 -9.438 1 91.94 62 PHE B CA 1
ATOM 1730 C C . PHE B 1 62 ? 12.297 -4.25 -7.961 1 91.94 62 PHE B C 1
ATOM 1732 O O . PHE B 1 62 ? 13.156 -3.895 -7.148 1 91.94 62 PHE B O 1
ATOM 1739 N N . ILE B 1 63 ? 11.211 -4.922 -7.629 1 92.69 63 ILE B N 1
ATOM 1740 C CA . ILE B 1 63 ? 10.969 -5.293 -6.242 1 92.69 63 ILE B CA 1
ATOM 1741 C C . ILE B 1 63 ? 12.102 -6.188 -5.738 1 92.69 63 ILE B C 1
ATOM 1743 O O . ILE B 1 63 ? 12.602 -5.992 -4.629 1 92.69 63 ILE B O 1
ATOM 1747 N N . TYR B 1 64 ? 12.539 -7.117 -6.492 1 90.81 64 TYR B N 1
ATOM 1748 C CA . TYR B 1 64 ? 13.633 -7.996 -6.105 1 90.81 64 TYR B CA 1
ATOM 1749 C C . TYR B 1 64 ? 14.93 -7.211 -5.945 1 90.81 64 TYR B C 1
ATOM 1751 O O . TYR B 1 64 ? 15.727 -7.492 -5.047 1 90.81 64 TYR B O 1
ATOM 1759 N N . GLN B 1 65 ? 15.125 -6.301 -6.82 1 87.19 65 GLN B N 1
ATOM 1760 C CA . GLN B 1 65 ? 16.297 -5.449 -6.703 1 87.19 65 GLN B CA 1
ATOM 1761 C C . GLN B 1 65 ? 16.25 -4.621 -5.422 1 87.19 65 GLN B C 1
ATOM 1763 O O . GLN B 1 65 ? 17.281 -4.438 -4.762 1 87.19 65 GLN B O 1
ATOM 1768 N N . ALA B 1 66 ? 15.102 -4.102 -5.191 1 84.19 66 ALA B N 1
ATOM 1769 C CA . ALA B 1 66 ? 14.922 -3.271 -4 1 84.19 66 ALA B CA 1
ATOM 1770 C C . ALA B 1 66 ? 15.156 -4.078 -2.729 1 84.19 66 ALA B C 1
ATOM 1772 O O . ALA B 1 66 ? 15.625 -3.543 -1.724 1 84.19 66 ALA B O 1
ATOM 1773 N N . ASP B 1 67 ? 14.82 -5.398 -2.682 1 83.19 67 ASP B N 1
ATOM 1774 C CA . ASP B 1 67 ? 14.922 -6.254 -1.505 1 83.19 67 ASP B CA 1
ATOM 1775 C C . ASP B 1 67 ? 16.312 -6.887 -1.401 1 83.19 67 ASP B C 1
ATOM 1777 O O . ASP B 1 67 ? 16.672 -7.457 -0.366 1 83.19 67 ASP B O 1
ATOM 1781 N N . SER B 1 68 ? 16.984 -7.238 -2.508 1 67.44 68 SER B N 1
ATOM 1782 C CA . SER B 1 68 ? 18.172 -8.062 -2.646 1 67.44 68 SER B CA 1
ATOM 1783 C C . SER B 1 68 ? 19.109 -7.887 -1.453 1 67.44 68 SER B C 1
ATOM 1785 O O . SER B 1 68 ? 19.812 -8.82 -1.068 1 67.44 68 SER B O 1
ATOM 1787 N N . SER B 1 69 ? 19.219 -6.727 -0.917 1 56.44 69 SER B N 1
ATOM 1788 C CA . SER B 1 69 ? 20.219 -6.926 0.126 1 56.44 69 SER B CA 1
ATOM 1789 C C . SER B 1 69 ? 19.766 -7.961 1.145 1 56.44 69 SER B C 1
ATOM 1791 O O . SER B 1 69 ? 20.578 -8.609 1.797 1 56.44 69 SER B O 1
ATOM 1793 N N . GLU B 1 70 ? 18.484 -8.109 1.274 1 49.28 70 GLU B N 1
ATOM 1794 C CA . GLU B 1 70 ? 17.891 -9.117 2.148 1 49.28 70 GLU B CA 1
ATOM 1795 C C . GLU B 1 70 ? 17 -10.078 1.363 1 49.28 70 GLU B C 1
ATOM 1797 O O . GLU B 1 70 ? 15.812 -9.812 1.172 1 49.28 70 GLU B O 1
ATOM 1802 N N . ILE B 1 71 ? 17.516 -10.82 0.343 1 46.72 71 ILE B N 1
ATOM 1803 C CA . ILE B 1 71 ? 16.766 -11.727 -0.525 1 46.72 71 ILE B CA 1
ATOM 1804 C C . ILE B 1 71 ? 15.898 -12.656 0.321 1 46.72 71 ILE B C 1
ATOM 1806 O O . ILE B 1 71 ? 16.406 -13.594 0.94 1 46.72 71 ILE B O 1
ATOM 1810 N N . THR B 1 72 ? 15.039 -12.266 1.128 1 49.41 72 THR B N 1
ATOM 1811 C CA . THR B 1 72 ? 14.195 -13.227 1.819 1 49.41 72 THR B CA 1
ATOM 1812 C C . THR B 1 72 ? 13.078 -13.727 0.903 1 49.41 72 THR B C 1
ATOM 1814 O O . THR B 1 72 ? 12.688 -13.031 -0.039 1 49.41 72 THR B O 1
ATOM 1817 N N . SER B 1 73 ? 12.953 -15.141 0.632 1 52.88 73 SER B N 1
ATOM 1818 C CA . SER B 1 73 ? 11.82 -15.859 0.056 1 52.88 73 SER B CA 1
ATOM 1819 C C . SER B 1 73 ? 10.539 -15.047 0.146 1 52.88 73 SER B C 1
ATOM 1821 O O . SER B 1 73 ? 9.656 -15.164 -0.711 1 52.88 73 SER B O 1
ATOM 1823 N N . ALA B 1 74 ? 10.586 -14.008 0.771 1 64.81 74 ALA B N 1
ATOM 1824 C CA . ALA B 1 74 ? 9.367 -13.297 1.13 1 64.81 74 ALA B CA 1
ATOM 1825 C C . ALA B 1 74 ? 9.031 -12.219 0.101 1 64.81 74 ALA B C 1
ATOM 1827 O O . ALA B 1 74 ? 7.883 -11.789 -0.009 1 64.81 74 ALA B O 1
ATOM 1828 N N . SER B 1 75 ? 9.898 -12.148 -0.98 1 88.69 75 SER B N 1
ATOM 1829 C CA . SER B 1 75 ? 9.641 -11.086 -1.942 1 88.69 75 SER B CA 1
ATOM 1830 C C . SER B 1 75 ? 8.727 -11.562 -3.066 1 88.69 75 SER B C 1
ATOM 1832 O O . SER B 1 75 ? 8.055 -10.758 -3.713 1 88.69 75 SER B O 1
ATOM 1834 N N . CYS B 1 76 ? 8.703 -12.945 -3.23 1 95.25 76 CYS B N 1
ATOM 1835 C CA . CYS B 1 76 ? 7.879 -13.461 -4.32 1 95.25 76 CYS B CA 1
ATOM 1836 C C . CYS B 1 76 ? 6.398 -13.266 -4.023 1 95.25 76 CYS B C 1
ATOM 1838 O O . CYS B 1 76 ? 5.609 -12.992 -4.93 1 95.25 76 CYS B O 1
ATOM 1840 N N . TYR B 1 77 ? 6.059 -13.414 -2.738 1 95.06 77 TYR B N 1
ATOM 1841 C CA . TYR B 1 77 ? 4.664 -13.227 -2.355 1 95.06 77 TYR B CA 1
ATOM 1842 C C . TYR B 1 77 ? 4.238 -11.773 -2.547 1 95.06 77 TYR B C 1
ATOM 1844 O O . TYR B 1 77 ? 3.227 -11.5 -3.197 1 95.06 77 TYR B O 1
ATOM 1852 N N . SER B 1 78 ? 5.07 -10.914 -2.02 1 96 78 SER B N 1
ATOM 1853 C CA . SER B 1 78 ? 4.734 -9.5 -2.119 1 96 78 SER B CA 1
ATOM 1854 C C . SER B 1 78 ? 4.727 -9.031 -3.57 1 96 78 SER B C 1
ATOM 1856 O O . SER B 1 78 ? 3.811 -8.328 -3.998 1 96 78 SER B O 1
ATOM 1858 N N . ALA B 1 79 ? 5.719 -9.477 -4.305 1 97.06 79 ALA B N 1
ATOM 1859 C CA . ALA B 1 79 ? 5.785 -9.086 -5.711 1 97.06 79 ALA B CA 1
ATOM 1860 C C . ALA B 1 79 ? 4.566 -9.594 -6.477 1 97.06 79 ALA B C 1
ATOM 1862 O O . ALA B 1 79 ? 3.988 -8.859 -7.285 1 97.06 79 ALA B O 1
ATOM 1863 N N . SER B 1 80 ? 4.191 -10.789 -6.227 1 98.12 80 SER B N 1
ATOM 1864 C CA . SER B 1 80 ? 3.031 -11.375 -6.891 1 98.12 80 SER B CA 1
ATOM 1865 C C . SER B 1 80 ? 1.753 -10.617 -6.539 1 98.12 80 SER B C 1
ATOM 1867 O O . SER B 1 80 ? 0.943 -10.32 -7.418 1 98.12 80 SER B O 1
ATOM 1869 N N . ILE B 1 81 ? 1.647 -10.281 -5.316 1 98.19 81 ILE B N 1
ATOM 1870 C CA . ILE B 1 81 ? 0.449 -9.586 -4.867 1 98.19 81 ILE B CA 1
ATOM 1871 C C . ILE B 1 81 ? 0.412 -8.18 -5.473 1 98.19 81 ILE B C 1
ATOM 1873 O O . ILE B 1 81 ? -0.644 -7.711 -5.902 1 98.19 81 ILE B O 1
ATOM 1877 N N . VAL B 1 82 ? 1.515 -7.512 -5.543 1 97.56 82 VAL B N 1
ATOM 1878 C CA . VAL B 1 82 ? 1.585 -6.191 -6.156 1 97.56 82 VAL B CA 1
ATOM 1879 C C . VAL B 1 82 ? 1.141 -6.277 -7.617 1 97.56 82 VAL B C 1
ATOM 1881 O O . VAL B 1 82 ? 0.331 -5.465 -8.07 1 97.56 82 VAL B O 1
ATOM 1884 N N . VAL B 1 83 ? 1.643 -7.25 -8.336 1 97.12 83 VAL B N 1
ATOM 1885 C CA . VAL B 1 83 ? 1.27 -7.457 -9.727 1 97.12 83 VAL B CA 1
ATOM 1886 C C . VAL B 1 83 ? -0.235 -7.695 -9.828 1 97.12 83 VAL B C 1
ATOM 1888 O O . VAL B 1 83 ? -0.909 -7.098 -10.672 1 97.12 83 VAL B O 1
ATOM 1891 N N . GLN B 1 84 ? -0.729 -8.508 -9.008 1 96.5 84 GLN B N 1
ATOM 1892 C CA . GLN B 1 84 ? -2.146 -8.844 -9.078 1 96.5 84 GLN B CA 1
ATOM 1893 C C . GLN B 1 84 ? -3.018 -7.648 -8.719 1 96.5 84 GLN B C 1
ATOM 1895 O O . GLN B 1 84 ? -4.105 -7.473 -9.266 1 96.5 84 GLN B O 1
ATOM 1900 N N . LEU B 1 85 ? -2.596 -6.84 -7.77 1 95.56 85 LEU B N 1
ATOM 1901 C CA . LEU B 1 85 ? -3.303 -5.605 -7.449 1 95.56 85 LEU B CA 1
ATOM 1902 C C . LEU B 1 85 ? -3.43 -4.715 -8.68 1 95.56 85 LEU B C 1
ATOM 1904 O O . LEU B 1 85 ? -4.523 -4.25 -9.008 1 95.56 85 LEU B O 1
ATOM 1908 N N . LEU B 1 86 ? -2.33 -4.523 -9.328 1 93 86 LEU B N 1
ATOM 1909 C CA . LEU B 1 86 ? -2.326 -3.678 -10.516 1 93 86 LEU B CA 1
ATOM 1910 C C . LEU B 1 86 ? -3.164 -4.297 -11.625 1 93 86 LEU B C 1
ATOM 1912 O O . LEU B 1 86 ? -3.92 -3.596 -12.305 1 93 86 LEU B O 1
ATOM 1916 N N . ALA B 1 87 ? -3 -5.578 -11.82 1 91.25 87 ALA B N 1
ATOM 1917 C CA . ALA B 1 87 ? -3.801 -6.273 -12.82 1 91.25 87 ALA B CA 1
ATOM 1918 C C . ALA B 1 87 ? -5.293 -6.113 -12.539 1 91.25 87 ALA B C 1
ATOM 1920 O O . ALA B 1 87 ? -6.074 -5.82 -13.453 1 91.25 87 ALA B O 1
ATOM 1921 N N . SER B 1 88 ? -5.684 -6.277 -11.281 1 90.62 88 SER B N 1
ATOM 1922 C CA . SER B 1 88 ? -7.082 -6.164 -10.867 1 90.62 88 SER B CA 1
ATOM 1923 C C . SER B 1 88 ? -7.629 -4.77 -11.156 1 90.62 88 SER B C 1
ATOM 1925 O O . SER B 1 88 ? -8.734 -4.625 -11.672 1 90.62 88 SER B O 1
ATOM 1927 N N . LEU B 1 89 ? -6.914 -3.768 -10.883 1 87.81 89 LEU B N 1
ATOM 1928 C CA . LEU B 1 89 ? -7.352 -2.393 -11.086 1 87.81 89 LEU B CA 1
ATOM 1929 C C . LEU B 1 89 ? -7.562 -2.107 -12.57 1 87.81 89 LEU B C 1
ATOM 1931 O O . LEU B 1 89 ? -8.359 -1.24 -12.93 1 87.81 89 LEU B O 1
ATOM 1935 N N . HIS B 1 90 ? -6.848 -2.826 -13.336 1 86.75 90 HIS B N 1
ATOM 1936 C CA . HIS B 1 90 ? -6.934 -2.58 -14.766 1 86.75 90 HIS B CA 1
ATOM 1937 C C . HIS B 1 90 ? -7.824 -3.613 -15.445 1 86.75 90 HIS B C 1
ATOM 1939 O O . HIS B 1 90 ? -7.828 -3.725 -16.672 1 86.75 90 HIS B O 1
ATOM 1945 N N . GLY B 1 91 ? -8.492 -4.465 -14.641 1 84.81 91 GLY B N 1
ATOM 1946 C CA . GLY B 1 91 ? -9.477 -5.398 -15.164 1 84.81 91 GLY B CA 1
ATOM 1947 C C . GLY B 1 91 ? -8.852 -6.621 -15.812 1 84.81 91 GLY B C 1
ATOM 1948 O O . GLY B 1 91 ? -9.445 -7.23 -16.703 1 84.81 91 GLY B O 1
ATOM 1949 N N . ILE B 1 92 ? -7.66 -6.895 -15.523 1 88.12 92 ILE B N 1
ATOM 1950 C CA . ILE B 1 92 ? -6.973 -8.062 -16.062 1 88.12 92 ILE B CA 1
ATOM 1951 C C . ILE B 1 92 ? -7.074 -9.219 -15.07 1 88.12 92 ILE B C 1
ATOM 1953 O O . ILE B 1 92 ? -6.43 -9.203 -14.016 1 88.12 92 ILE B O 1
ATOM 1957 N N . PRO B 1 93 ? -7.82 -10.258 -15.383 1 90.75 93 PRO B N 1
ATOM 1958 C CA . PRO B 1 93 ? -7.949 -11.391 -14.469 1 90.75 93 PRO B CA 1
ATOM 1959 C C . PRO B 1 93 ? -6.645 -12.164 -14.297 1 90.75 93 PRO B C 1
ATOM 1961 O O . PRO B 1 93 ? -5.879 -12.312 -15.258 1 90.75 93 PRO B O 1
ATOM 1964 N N . SER B 1 94 ? -6.414 -12.617 -13.062 1 94.62 94 SER B N 1
ATOM 1965 C CA . SER B 1 94 ? -5.18 -13.344 -12.797 1 94.62 94 SER B CA 1
ATOM 1966 C C . SER B 1 94 ? -5.332 -14.266 -11.586 1 94.62 94 SER B C 1
ATOM 1968 O O . SER B 1 94 ? -6.219 -14.062 -10.75 1 94.62 94 SER B O 1
ATOM 1970 N N . ASP B 1 95 ? -4.484 -15.281 -11.539 1 96.88 95 ASP B N 1
ATOM 1971 C CA . ASP B 1 95 ? -4.332 -16.172 -10.391 1 96.88 95 ASP B CA 1
ATOM 1972 C C . ASP B 1 95 ? -2.928 -16.078 -9.805 1 96.88 95 ASP B C 1
ATOM 1974 O O . ASP B 1 95 ? -1.94 -16.062 -10.539 1 96.88 95 ASP B O 1
ATOM 1978 N N . MET B 1 96 ? -2.914 -15.875 -8.539 1 97.94 96 MET B N 1
ATOM 1979 C CA . MET B 1 96 ? -1.639 -16.094 -7.855 1 97.94 96 MET B CA 1
ATOM 1980 C C . MET B 1 96 ? -1.456 -17.562 -7.492 1 97.94 96 MET B C 1
ATOM 1982 O O . MET B 1 96 ? -2.275 -18.141 -6.773 1 97.94 96 MET B O 1
ATOM 1986 N N . VAL B 1 97 ? -0.387 -18.141 -7.922 1 97.75 97 VAL B N 1
ATOM 1987 C CA . VAL B 1 97 ? -0.112 -19.562 -7.672 1 97.75 97 VAL B CA 1
ATOM 1988 C C . VAL B 1 97 ? 0.973 -19.688 -6.605 1 97.75 97 VAL B C 1
ATOM 1990 O O . VAL B 1 97 ? 2.006 -19.016 -6.672 1 97.75 97 VAL B O 1
ATOM 1993 N N . ILE B 1 98 ? 0.706 -20.469 -5.617 1 97.31 98 ILE B N 1
ATOM 1994 C CA . ILE B 1 98 ? 1.699 -20.844 -4.621 1 97.31 98 ILE B CA 1
ATOM 1995 C C . ILE B 1 98 ? 2.129 -22.297 -4.852 1 97.31 98 ILE B C 1
ATOM 1997 O O . ILE B 1 98 ? 1.302 -23.203 -4.824 1 97.31 98 ILE B O 1
ATOM 2001 N N . GLY B 1 99 ? 3.369 -22.438 -5.113 1 96.69 99 GLY B N 1
ATOM 2002 C CA . GLY B 1 99 ? 3.914 -23.766 -5.355 1 96.69 99 GLY B CA 1
ATOM 2003 C C . GLY B 1 99 ? 5.059 -24.125 -4.426 1 96.69 99 GLY B C 1
ATOM 2004 O O . GLY B 1 99 ? 5.656 -23.25 -3.805 1 96.69 99 GLY B O 1
ATOM 2005 N N . ILE B 1 100 ? 5.25 -25.438 -4.332 1 96.31 100 ILE B N 1
ATOM 2006 C CA . ILE B 1 100 ? 6.348 -25.922 -3.496 1 96.31 100 ILE B CA 1
ATOM 2007 C C . ILE B 1 100 ? 7.23 -26.875 -4.305 1 96.31 100 ILE B C 1
ATOM 2009 O O . ILE B 1 100 ? 6.781 -27.469 -5.285 1 96.31 100 ILE B O 1
ATOM 2013 N N . LYS B 1 101 ? 8.367 -26.953 -3.943 1 95.5 101 LYS B N 1
ATOM 2014 C CA . LYS B 1 101 ? 9.359 -27.844 -4.531 1 95.5 101 LYS B CA 1
ATOM 2015 C C . LYS B 1 101 ? 10.273 -28.438 -3.461 1 95.5 101 LYS B C 1
ATOM 2017 O O . LYS B 1 101 ? 10.625 -27.766 -2.498 1 95.5 101 LYS B O 1
ATOM 2022 N N . LYS B 1 102 ? 10.531 -29.703 -3.545 1 92.31 102 LYS B N 1
ATOM 2023 C CA . LYS B 1 102 ? 11.516 -30.328 -2.672 1 92.31 102 LYS B CA 1
ATOM 2024 C C . LYS B 1 102 ? 12.938 -30.062 -3.16 1 92.31 102 LYS B C 1
ATOM 2026 O O . LYS B 1 102 ? 13.242 -30.281 -4.336 1 92.31 102 LYS B O 1
ATOM 2031 N N . GLN B 1 103 ? 13.719 -29.406 -2.346 1 89.44 103 GLN B N 1
ATOM 2032 C CA . GLN B 1 103 ? 15.125 -29.141 -2.629 1 89.44 103 GLN B CA 1
ATOM 2033 C C . GLN B 1 103 ? 16.016 -29.531 -1.449 1 89.44 103 GLN B C 1
ATOM 2035 O O . GLN B 1 103 ? 15.922 -28.938 -0.373 1 89.44 103 GLN B O 1
ATOM 2040 N N . ASP B 1 104 ? 17.016 -30.469 -1.639 1 88.81 104 ASP B N 1
ATOM 2041 C CA . ASP B 1 104 ? 17.984 -30.922 -0.645 1 88.81 104 ASP B CA 1
ATOM 2042 C C . ASP B 1 104 ? 17.297 -31.234 0.684 1 88.81 104 ASP B C 1
ATOM 2044 O O . ASP B 1 104 ? 17.719 -30.75 1.735 1 88.81 104 ASP B O 1
ATOM 2048 N N . GLU B 1 105 ? 16.141 -31.859 0.695 1 90.88 105 GLU B N 1
ATOM 2049 C CA . GLU B 1 105 ? 15.391 -32.344 1.853 1 90.88 105 GLU B CA 1
ATOM 2050 C C . GLU B 1 105 ? 14.57 -31.234 2.492 1 90.88 105 GLU B C 1
ATOM 2052 O O . GLU B 1 105 ? 14.039 -31.391 3.59 1 90.88 105 GLU B O 1
ATOM 2057 N N . LYS B 1 106 ? 14.672 -30.031 1.863 1 91.5 106 LYS B N 1
ATOM 2058 C CA . LYS B 1 106 ? 13.82 -28.938 2.336 1 91.5 106 LYS B CA 1
ATOM 2059 C C . LYS B 1 106 ? 12.719 -28.625 1.326 1 91.5 106 LYS B C 1
ATOM 2061 O O . LYS B 1 106 ? 12.828 -28.984 0.152 1 91.5 106 LYS B O 1
ATOM 2066 N N . ILE B 1 107 ? 11.688 -28.141 1.871 1 92.5 107 ILE B N 1
ATOM 2067 C CA . ILE B 1 107 ? 10.594 -27.688 1.017 1 92.5 107 ILE B CA 1
ATOM 2068 C C . ILE B 1 107 ? 10.68 -26.188 0.811 1 92.5 107 ILE B C 1
ATOM 2070 O O . ILE B 1 107 ? 10.766 -25.422 1.778 1 92.5 107 ILE B O 1
ATOM 2074 N N . VAL B 1 108 ? 10.766 -25.766 -0.434 1 92.44 108 VAL B N 1
ATOM 2075 C CA . VAL B 1 108 ? 10.828 -24.344 -0.743 1 92.44 108 VAL B CA 1
ATOM 2076 C C . VAL B 1 108 ? 9.539 -23.906 -1.431 1 92.44 108 VAL B C 1
ATOM 2078 O O . VAL B 1 108 ? 8.984 -24.641 -2.258 1 92.44 108 VAL B O 1
ATOM 2081 N N . GLY B 1 109 ? 9.078 -22.766 -0.999 1 94.06 109 GLY B N 1
ATOM 2082 C CA . GLY B 1 109 ? 7.863 -22.219 -1.581 1 94.06 109 GLY B CA 1
ATOM 2083 C C . GLY B 1 109 ? 8.125 -21.062 -2.537 1 94.06 109 GLY B C 1
ATOM 2084 O O . GLY B 1 109 ? 9.172 -20.422 -2.461 1 94.06 109 GLY B O 1
ATOM 2085 N N . HIS B 1 110 ? 7.266 -20.906 -3.504 1 95.12 110 HIS B N 1
ATOM 2086 C CA . HIS B 1 110 ? 7.324 -19.781 -4.438 1 95.12 110 HIS B CA 1
ATOM 2087 C C . HIS B 1 110 ? 5.926 -19.359 -4.867 1 95.12 110 HIS B C 1
ATOM 2089 O O . HIS B 1 110 ? 4.996 -20.172 -4.871 1 95.12 110 HIS B O 1
ATOM 2095 N N . ALA B 1 111 ? 5.824 -18.156 -5.125 1 97.44 111 ALA B N 1
ATOM 2096 C CA . ALA B 1 111 ? 4.574 -17.609 -5.656 1 97.44 111 ALA B CA 1
ATOM 2097 C C . ALA B 1 111 ? 4.801 -16.938 -7.004 1 97.44 111 ALA B C 1
ATOM 2099 O O . ALA B 1 111 ? 5.801 -16.234 -7.195 1 97.44 111 ALA B O 1
ATOM 2100 N N . TRP B 1 112 ? 3.881 -17.156 -7.953 1 97.5 112 TRP B N 1
ATOM 2101 C CA . TRP B 1 112 ? 3.906 -16.484 -9.25 1 97.5 112 TRP B CA 1
ATOM 2102 C C . TRP B 1 112 ? 2.492 -16.172 -9.734 1 97.5 112 TRP B C 1
ATOM 2104 O O . TRP B 1 112 ? 1.513 -16.547 -9.078 1 97.5 112 TRP B O 1
ATOM 2114 N N . ILE B 1 113 ? 2.396 -15.359 -10.828 1 98 113 ILE B N 1
ATOM 2115 C CA . ILE B 1 113 ? 1.095 -14.93 -11.336 1 98 113 ILE B CA 1
ATOM 2116 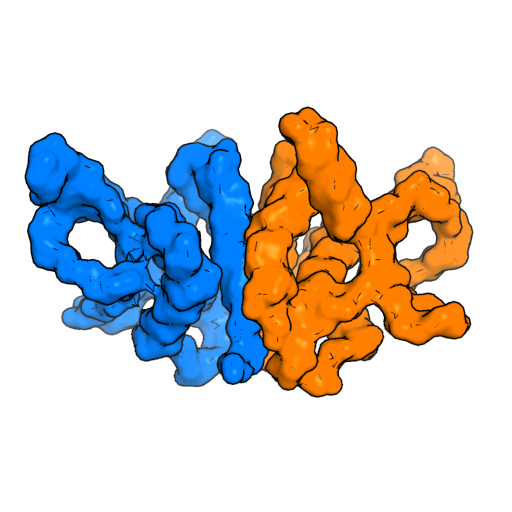C C . ILE B 1 113 ? 0.831 -15.57 -12.695 1 98 113 ILE B C 1
ATOM 2118 O O . ILE B 1 113 ? 1.725 -15.633 -13.539 1 98 113 ILE B O 1
ATOM 2122 N N . GLU B 1 114 ? -0.328 -16.078 -12.867 1 96.69 114 GLU B N 1
ATOM 2123 C CA . GLU B 1 114 ? -0.853 -16.5 -14.164 1 96.69 114 GLU B CA 1
ATOM 2124 C C . GLU B 1 114 ? -1.917 -15.523 -14.664 1 96.69 114 GLU B C 1
ATOM 2126 O O . GLU B 1 114 ? -2.992 -15.414 -14.07 1 96.69 114 GLU B O 1
ATOM 2131 N N . LEU B 1 115 ? -1.591 -14.805 -15.727 1 93.81 115 LEU B N 1
ATOM 2132 C CA . LEU B 1 115 ? -2.533 -13.859 -16.328 1 93.81 115 LEU B CA 1
ATOM 2133 C C . LEU B 1 115 ? -3.502 -14.578 -17.25 1 93.81 115 LEU B C 1
ATOM 2135 O O . LEU B 1 115 ? -3.088 -15.406 -18.062 1 93.81 115 LEU B O 1
ATOM 2139 N N . CYS B 1 116 ? -4.781 -14.352 -16.969 1 80.38 116 CYS B N 1
ATOM 2140 C CA . CYS B 1 116 ? -5.793 -14.992 -17.797 1 80.38 116 CYS B CA 1
ATOM 2141 C C . CYS B 1 116 ? -6.156 -14.117 -19 1 80.38 116 CYS B C 1
ATOM 2143 O O . CYS B 1 116 ? -7.031 -13.258 -18.891 1 80.38 116 CYS B O 1
ATOM 2145 N N . SER B 1 117 ? -5.277 -13.578 -19.75 1 64.25 117 SER B N 1
ATOM 2146 C CA . SER B 1 117 ? -5.605 -12.641 -20.828 1 64.25 117 SER B CA 1
ATOM 2147 C C . SER B 1 117 ? -6.562 -13.266 -21.828 1 64.25 117 SER B C 1
ATOM 2149 O O . SER B 1 117 ? -7.605 -12.695 -22.156 1 64.25 117 SER B O 1
ATOM 2151 N N . ASN B 1 118 ? -6.074 -14.016 -22.812 1 57.78 118 ASN B N 1
ATOM 2152 C CA . ASN B 1 118 ? -6.879 -14.648 -23.844 1 57.78 118 ASN B CA 1
ATOM 2153 C C . ASN B 1 118 ? -6.992 -16.156 -23.625 1 57.78 118 ASN B C 1
ATOM 2155 O O . ASN B 1 118 ? -6.203 -16.734 -22.875 1 57.78 118 ASN B O 1
ATOM 2159 N N . LYS B 1 119 ? -8.289 -16.75 -23.891 1 57.66 119 LYS B N 1
ATOM 2160 C CA . LYS B 1 119 ? -8.711 -18.141 -23.766 1 57.66 119 LYS B CA 1
ATOM 2161 C C . LYS B 1 119 ? -7.566 -19.094 -24.109 1 57.66 119 LYS B C 1
ATOM 2163 O O . LYS B 1 119 ? -7.598 -20.281 -23.75 1 57.66 119 LYS B O 1
ATOM 2168 N N . PHE B 1 120 ? -6.523 -18.609 -24.703 1 59.25 120 PHE B N 1
ATOM 2169 C CA . PHE B 1 120 ? -5.684 -19.641 -25.312 1 59.25 120 PHE B CA 1
ATOM 2170 C C . PHE B 1 120 ? -4.285 -19.609 -24.719 1 59.25 120 PHE B C 1
ATOM 2172 O O . PHE B 1 120 ? -3.529 -20.578 -24.844 1 59.25 120 PHE B O 1
ATOM 2179 N N . LYS B 1 121 ? -3.844 -18.484 -24.141 1 70.56 121 LYS B N 1
ATOM 2180 C CA . LYS B 1 121 ? -2.469 -18.516 -23.641 1 70.56 121 LYS B CA 1
ATOM 2181 C C . LYS B 1 121 ? -2.354 -17.828 -22.297 1 70.56 121 LYS B C 1
ATOM 2183 O O . LYS B 1 121 ? -2.691 -16.656 -22.156 1 70.56 121 LYS B O 1
ATOM 2188 N N . THR B 1 122 ? -2.004 -18.672 -21.312 1 85.44 122 THR B N 1
ATOM 2189 C CA . THR B 1 122 ? -1.719 -18.141 -19.984 1 85.44 122 THR B CA 1
ATOM 2190 C C . THR B 1 122 ? -0.32 -17.531 -19.938 1 85.44 122 THR B C 1
ATOM 2192 O O . THR B 1 122 ? 0.657 -18.172 -20.328 1 85.44 122 THR B O 1
ATOM 2195 N N . LYS B 1 123 ? -0.242 -16.25 -19.734 1 92.56 123 LYS B N 1
ATOM 2196 C CA . LYS B 1 123 ? 1.045 -15.586 -19.547 1 92.56 123 LYS B CA 1
ATOM 2197 C C . LYS B 1 123 ? 1.471 -15.633 -18.078 1 92.56 123 LYS B C 1
ATOM 2199 O O . LYS B 1 123 ? 0.649 -15.43 -17.188 1 92.56 123 LYS B O 1
ATOM 2204 N N . ILE B 1 124 ? 2.768 -15.945 -17.875 1 96.12 124 ILE B N 1
ATOM 2205 C CA . ILE B 1 124 ? 3.277 -16.125 -16.531 1 96.12 124 ILE B CA 1
ATOM 2206 C C . ILE B 1 124 ? 4.133 -14.93 -16.125 1 96.12 124 ILE B C 1
ATOM 2208 O O . ILE B 1 124 ? 4.988 -14.484 -16.906 1 96.12 124 ILE B O 1
ATOM 2212 N N . ILE B 1 125 ? 3.842 -14.344 -15.031 1 97.31 125 ILE B N 1
ATOM 2213 C CA . ILE B 1 125 ? 4.73 -13.398 -14.359 1 97.31 125 ILE B CA 1
ATOM 2214 C C . ILE B 1 125 ? 5.469 -14.094 -13.227 1 97.31 125 ILE B C 1
ATOM 2216 O O . ILE B 1 125 ? 4.844 -14.641 -12.312 1 97.31 125 ILE B O 1
ATOM 2220 N N . ASN B 1 126 ? 6.781 -14.07 -13.305 1 97.25 126 ASN B N 1
ATOM 2221 C CA . ASN B 1 126 ? 7.602 -14.898 -12.422 1 97.25 126 ASN B CA 1
ATOM 2222 C C . ASN B 1 126 ? 8.594 -14.055 -11.633 1 97.25 126 ASN B C 1
ATOM 2224 O O . ASN B 1 126 ? 9.703 -13.789 -12.094 1 97.25 126 ASN B O 1
ATOM 2228 N N . PRO B 1 127 ? 8.203 -13.695 -10.352 1 96.5 127 PRO B N 1
ATOM 2229 C CA . PRO B 1 127 ? 9.156 -12.938 -9.531 1 96.5 127 PRO B CA 1
ATOM 2230 C C . PRO B 1 127 ? 10.5 -13.656 -9.383 1 96.5 127 PRO B C 1
ATOM 2232 O O . PRO B 1 127 ? 10.539 -14.859 -9.109 1 96.5 127 PRO B O 1
ATOM 2235 N N . GLY B 1 128 ? 11.57 -12.93 -9.633 1 93.69 128 GLY B N 1
ATOM 2236 C CA . GLY B 1 128 ? 12.906 -13.469 -9.422 1 93.69 128 GLY B CA 1
ATOM 2237 C C . GLY B 1 128 ? 13.359 -14.398 -10.531 1 93.69 128 GLY B C 1
ATOM 2238 O O . GLY B 1 128 ? 14.484 -14.898 -10.516 1 93.69 128 GLY B O 1
ATOM 2239 N N . HIS B 1 129 ? 12.539 -14.727 -11.445 1 95.56 129 HIS B N 1
ATOM 2240 C CA . HIS B 1 129 ? 12.859 -15.57 -12.594 1 95.56 129 HIS B CA 1
ATOM 2241 C C . HIS B 1 129 ? 13.305 -16.953 -12.141 1 95.56 129 HIS B C 1
ATOM 2243 O O . HIS B 1 129 ? 14.297 -17.484 -12.648 1 95.56 129 H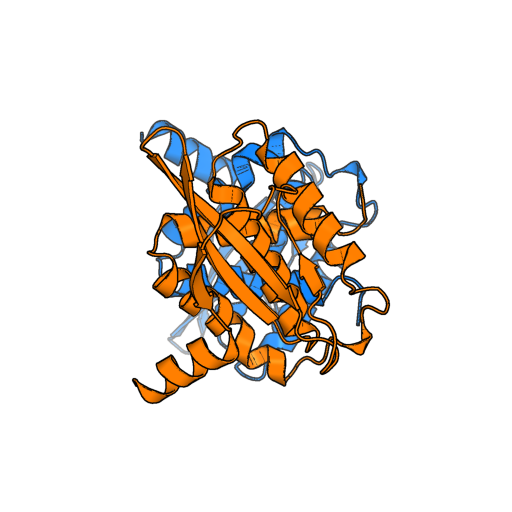IS B O 1
ATOM 2249 N N . VAL B 1 130 ? 12.609 -17.484 -11.211 1 93.94 130 VAL B N 1
ATOM 2250 C CA . VAL B 1 130 ? 12.938 -18.797 -10.68 1 93.94 130 VAL B CA 1
ATOM 2251 C C . VAL B 1 130 ? 12.516 -19.875 -11.672 1 93.94 130 VAL B C 1
ATOM 2253 O O . VAL B 1 130 ? 11.531 -19.703 -12.398 1 93.94 130 VAL B O 1
ATOM 2256 N N . ASP B 1 131 ? 13.328 -20.922 -11.789 1 95.12 131 ASP B N 1
ATOM 2257 C CA . ASP B 1 131 ? 12.906 -22.062 -12.586 1 95.12 131 ASP B CA 1
ATOM 2258 C C . ASP B 1 131 ? 11.703 -22.766 -11.953 1 95.12 131 ASP B C 1
ATOM 2260 O O . ASP B 1 131 ? 11.828 -23.406 -10.914 1 95.12 131 ASP B O 1
ATOM 2264 N N . LEU B 1 132 ? 10.672 -22.609 -12.617 1 96 132 LEU B N 1
ATOM 2265 C CA . LEU B 1 132 ? 9.43 -23.109 -12.055 1 96 132 LEU B CA 1
ATOM 2266 C C . LEU B 1 132 ? 9.289 -24.609 -12.305 1 96 132 LEU B C 1
ATOM 2268 O O . LEU B 1 132 ? 8.367 -25.25 -11.781 1 96 132 LEU B O 1
ATOM 2272 N N . SER B 1 133 ? 10.461 -24.984 -12.969 1 89.88 133 SER B N 1
ATOM 2273 C CA . SER B 1 133 ? 10.438 -26.422 -13.234 1 89.88 133 SER B CA 1
ATOM 2274 C C . SER B 1 133 ? 10.539 -27.219 -11.938 1 89.88 133 SER B C 1
ATOM 2276 O O . SER B 1 133 ? 11.352 -26.906 -11.07 1 89.88 133 SER B O 1
ATOM 2278 N N . GLY B 1 134 ? 9.562 -27.969 -11.5 1 93.38 134 GLY B N 1
ATOM 2279 C CA . GLY B 1 134 ? 9.578 -28.812 -10.32 1 93.38 134 GLY B CA 1
ATOM 2280 C C . GLY B 1 134 ? 8.586 -28.391 -9.258 1 93.38 134 GLY B C 1
ATOM 2281 O O . GLY B 1 134 ? 8.344 -29.125 -8.297 1 93.38 134 GLY B O 1
ATOM 2282 N N . TYR B 1 135 ? 8.242 -27.141 -9.391 1 95.56 135 TYR B N 1
ATOM 2283 C CA . TYR B 1 135 ? 7.254 -26.703 -8.414 1 95.56 135 TYR B CA 1
ATOM 2284 C C . TYR B 1 135 ? 5.902 -27.344 -8.68 1 95.56 135 TYR B C 1
ATOM 2286 O O . TYR B 1 135 ? 5.484 -27.484 -9.828 1 95.56 135 TYR B O 1
ATOM 2294 N N . SER B 1 136 ? 5.316 -27.766 -7.672 1 96.62 136 SER B N 1
ATOM 2295 C CA . SER B 1 136 ? 3.936 -28.234 -7.715 1 96.62 136 SER B CA 1
ATOM 2296 C C . SER B 1 136 ? 2.979 -27.203 -7.133 1 96.62 136 SER B C 1
ATOM 2298 O O . SER B 1 136 ? 3.16 -26.75 -6.004 1 96.62 136 SER B O 1
ATOM 2300 N N . PRO B 1 137 ? 1.998 -26.828 -7.949 1 96.44 137 PRO B N 1
ATOM 2301 C CA . PRO B 1 137 ? 1.027 -25.891 -7.402 1 96.44 137 PRO B CA 1
ATOM 2302 C C . PRO B 1 137 ? 0.257 -26.453 -6.211 1 96.44 137 PRO B C 1
ATOM 2304 O O . PRO B 1 137 ? -0.275 -27.562 -6.281 1 96.44 137 PRO B O 1
ATOM 2307 N N . LEU B 1 138 ? 0.301 -25.719 -5.16 1 96.19 138 LEU B N 1
ATOM 2308 C CA . LEU B 1 138 ? -0.41 -26.125 -3.951 1 96.19 138 LEU B CA 1
ATOM 2309 C C . LEU B 1 138 ? -1.715 -25.344 -3.805 1 96.19 138 LEU B C 1
ATOM 2311 O O . LEU B 1 138 ? -2.725 -25.891 -3.365 1 96.19 138 LEU B O 1
ATOM 2315 N N . GLN B 1 139 ? -1.723 -24.125 -4.164 1 96.94 139 GLN B N 1
ATOM 2316 C CA . GLN B 1 139 ? -2.863 -23.234 -3.982 1 96.94 139 GLN B CA 1
ATOM 2317 C C . GLN B 1 139 ? -2.918 -22.172 -5.082 1 96.94 139 GLN B C 1
ATOM 2319 O O . GLN B 1 139 ? -1.88 -21.703 -5.559 1 96.94 139 GLN B O 1
ATOM 2324 N N . ARG B 1 140 ? -4.102 -21.859 -5.535 1 96.94 140 ARG B N 1
ATOM 2325 C CA . ARG B 1 140 ? -4.371 -20.734 -6.422 1 96.94 140 ARG B CA 1
ATOM 2326 C C . ARG B 1 140 ? -5.293 -19.719 -5.754 1 96.94 140 ARG B C 1
ATOM 2328 O O . ARG B 1 140 ? -6.34 -20.094 -5.211 1 96.94 140 ARG B O 1
ATOM 2335 N N . MET B 1 141 ? -4.844 -18.516 -5.742 1 97.38 141 MET B N 1
ATOM 2336 C CA . MET B 1 141 ? -5.629 -17.469 -5.105 1 97.38 141 MET B CA 1
ATOM 2337 C C . MET B 1 141 ? -6.07 -16.422 -6.125 1 97.38 141 MET B C 1
ATOM 2339 O O . MET B 1 141 ? -5.25 -15.922 -6.895 1 97.38 141 MET B O 1
ATOM 2343 N N . ASN B 1 142 ? -7.305 -16.156 -6.062 1 95.62 142 ASN B N 1
ATOM 2344 C CA . ASN B 1 142 ? -7.977 -15.227 -6.969 1 95.62 142 ASN B CA 1
ATOM 2345 C C . ASN B 1 142 ? -8.773 -14.172 -6.203 1 95.62 142 ASN B C 1
ATOM 2347 O O . ASN B 1 142 ? -9.562 -14.508 -5.316 1 95.62 142 ASN B O 1
ATOM 2351 N N . PRO B 1 143 ? -8.562 -12.898 -6.629 1 94 143 PRO B N 1
ATOM 2352 C CA . PRO B 1 143 ? -9.227 -11.852 -5.855 1 94 143 PRO B CA 1
ATOM 2353 C C . PRO B 1 143 ? -10.75 -11.984 -5.852 1 94 143 PRO B C 1
ATOM 2355 O O . PRO B 1 143 ? -11.383 -11.812 -4.812 1 94 143 PRO B O 1
ATOM 2358 N N . ASP B 1 144 ? -11.312 -12.297 -6.926 1 90.94 144 ASP B N 1
ATOM 2359 C CA . ASP B 1 144 ? -12.766 -12.398 -7.02 1 90.94 144 ASP B CA 1
ATOM 2360 C C . ASP B 1 144 ? -13.297 -13.547 -6.164 1 90.94 144 ASP B C 1
ATOM 2362 O O . ASP B 1 144 ? -14.32 -13.406 -5.492 1 90.94 144 ASP B O 1
ATOM 2366 N N . THR B 1 145 ? -12.602 -14.617 -6.246 1 93.62 145 THR B N 1
ATOM 2367 C CA . THR B 1 145 ? -12.992 -15.766 -5.438 1 93.62 145 THR B CA 1
ATOM 2368 C C . THR B 1 145 ? -12.867 -15.453 -3.951 1 93.62 145 THR B C 1
ATOM 2370 O O . THR B 1 145 ? -13.766 -15.766 -3.168 1 93.62 145 THR B O 1
ATOM 2373 N N . ALA B 1 146 ? -11.758 -14.844 -3.562 1 93.88 146 ALA B N 1
ATOM 2374 C CA . ALA B 1 146 ? -11.531 -14.5 -2.16 1 93.88 146 ALA B CA 1
ATOM 2375 C C . ALA B 1 146 ? -12.633 -13.586 -1.633 1 93.88 146 ALA B C 1
ATOM 2377 O O . ALA B 1 146 ? -13.156 -13.805 -0.538 1 93.88 146 ALA B O 1
ATOM 2378 N N . ILE B 1 147 ? -13.023 -12.633 -2.422 1 91.44 147 ILE B N 1
ATOM 2379 C CA . ILE B 1 147 ? -14.023 -11.656 -2.004 1 91.44 147 ILE B CA 1
ATOM 2380 C C . ILE B 1 147 ? -15.398 -12.305 -1.955 1 91.44 147 ILE B C 1
ATOM 2382 O O . ILE B 1 147 ? -16.188 -12.062 -1.03 1 91.44 147 ILE B O 1
ATOM 2386 N N . SER B 1 148 ? -15.688 -13.109 -2.941 1 91 148 SER B N 1
ATOM 2387 C CA . SER B 1 148 ? -16.984 -13.789 -2.986 1 91 148 SER B CA 1
ATOM 2388 C C . SER B 1 148 ? -17.156 -14.719 -1.794 1 91 148 SER B C 1
ATOM 2390 O O . SER B 1 148 ? -18.234 -14.758 -1.181 1 91 148 SER B O 1
ATOM 2392 N N . GLU B 1 149 ? -16.141 -15.461 -1.502 1 91.06 149 GLU B N 1
ATOM 2393 C CA . GLU B 1 149 ? -16.172 -16.375 -0.36 1 91.06 149 GLU B CA 1
ATOM 2394 C C . GLU B 1 149 ? -16.359 -15.609 0.947 1 91.06 149 GLU B C 1
ATOM 2396 O O . GLU B 1 149 ? -17.125 -16.031 1.82 1 91.06 149 GLU B O 1
ATOM 2401 N N . TRP B 1 150 ? -15.703 -14.562 1.046 1 89.94 150 TRP B N 1
ATOM 2402 C CA . TRP B 1 150 ? -15.836 -13.719 2.229 1 89.94 150 TRP B CA 1
ATOM 2403 C C . TRP B 1 150 ? -17.25 -13.148 2.334 1 89.94 150 TRP B C 1
ATOM 2405 O O . TRP B 1 150 ? -17.859 -13.18 3.404 1 89.94 150 TRP B O 1
ATOM 2415 N N . ALA B 1 151 ? -17.766 -12.609 1.199 1 88.31 151 ALA B N 1
ATOM 2416 C CA . ALA B 1 151 ? -19.078 -11.984 1.186 1 88.31 151 ALA B CA 1
ATOM 2417 C C . ALA B 1 151 ? -20.156 -12.977 1.605 1 88.31 151 ALA B C 1
ATOM 2419 O O . ALA B 1 151 ? -21.125 -12.609 2.277 1 88.31 151 ALA B O 1
ATOM 2420 N N . THR B 1 152 ? -19.953 -14.148 1.335 1 90.25 152 THR B N 1
ATOM 2421 C CA . THR B 1 152 ? -20.953 -15.164 1.639 1 90.25 152 THR B CA 1
ATOM 2422 C C . THR B 1 152 ? -20.812 -15.641 3.08 1 90.25 152 THR B C 1
ATOM 2424 O O . THR B 1 152 ? -21.719 -16.297 3.607 1 90.25 152 THR B O 1
ATOM 2427 N N . SER B 1 153 ? -19.734 -15.367 3.635 1 88 153 SER B N 1
ATOM 2428 C CA . SER B 1 153 ? -19.484 -15.828 4.996 1 88 153 SER B CA 1
ATOM 2429 C C . SER B 1 153 ? -20.031 -14.844 6.023 1 88 153 SER B C 1
ATOM 2431 O O . SER B 1 153 ? -20.078 -15.141 7.219 1 88 153 SER B O 1
ATOM 2433 N N . ILE B 1 154 ? -20.438 -13.656 5.711 1 78.25 154 ILE B N 1
ATOM 2434 C CA . ILE B 1 154 ? -20.938 -12.664 6.648 1 78.25 154 ILE B CA 1
ATOM 2435 C C . ILE B 1 154 ? -22.469 -12.625 6.594 1 78.25 154 ILE B C 1
ATOM 2437 O O . ILE B 1 154 ? -23.062 -12.922 5.555 1 78.25 154 ILE B O 1
#